Protein AF-A0A1V5RQG2-F1 (afdb_monomer)

Mean predicted aligned error: 18.07 Å

Solvent-accessible surface area (backbone atoms only — not comparable to full-atom values): 11435 Å² total; per-residue (Å²): 136,82,78,59,67,66,58,57,53,53,50,48,53,53,48,49,53,51,52,51,51,53,50,53,52,50,51,53,51,52,50,49,50,37,53,50,50,48,58,53,43,62,63,39,49,90,54,64,66,60,48,52,53,50,36,50,39,24,67,74,49,38,72,61,20,45,53,52,44,64,72,68,50,76,88,65,39,54,64,62,57,50,54,51,50,53,51,54,52,54,53,52,50,60,60,68,70,56,47,50,39,93,87,76,61,47,77,53,63,100,82,53,44,54,39,92,86,81,63,47,76,56,30,46,62,39,93,86,77,62,47,82,35,59,76,89,54,64,47,38,93,87,76,67,49,70,45,84,74,80,80,76,76,72,66,80,80,70,68,74,81,81,77,76,81,79,84,84,82,83,83,80,83,87,80,82,86,82,88,80,90,133

Secondary structure (DSSP, 8-state):
----HHHHHHHHHHHHHHHHHHHHHHHHHHHHHHHHHHHHHHHH---HHHHHHHHHHHHHHTHHHHHHHHHH--S--HHHHHHHHHHHHHHHHHHHH--B-TTT--B--TT-SB-TTT--B-EEE-TTT--EEETT-SB-TTT-PBPPPP----GGGG-----PPPPPPP-PPPPPPPP---

Nearest PDB structures (foldseek):
  7mnu-assembly1_B  TM=7.390E-01  e=5.780E-01  Homo sapiens
  7mnt-assembly1_B  TM=7.307E-01  e=6.183E-01  Homo sapiens
  9dby-assembly1_M  TM=7.249E-01  e=2.720E+00  Homo sapiens
  2cr8-assembly1_A  TM=5.995E-01  e=2.223E+00  Homo sapiens

Foldseek 3Di:
DDDPVVVVVVVVVVVVVVVVVVVVVLVVVLVVLLVVQLVLVVQADPDPVLSVVLSVQCNPVPVVSVVVCVVVPDPDGPVNVVVVVVVVVVVVVVVVQFDADPPPRHGDDPQDQADPPPRDGQWDADPPPRGTHGPPDQADPPPRHGDDDDPDPPCPVVDDPPDDDDDDDDDDDDDDDDDDDD

Radius of gyration: 41.66 Å; Cα contacts (8 Å, |Δi|>4): 119; chains: 1; bounding box: 93×52×117 Å

Sequence (182 aa):
MSLPSELLNQIGVVLELIVAFFTATLVAFWIGFAVWTFRDIRSRTRDIFAWLLAVILVLALGPVGLLLYLLMRPKDTLAAVYDRQLEEEALLREITERRACPNCQTITEPGWLICPQCRTELRRTCAACGKPLELHWIACPYCTTPVAEPQYVDESRFRPAVIAPPPATTTEPVAAPATLTK

Structure (mmCIF, N/CA/C/O backbone):
data_AF-A0A1V5RQG2-F1
#
_entry.id   AF-A0A1V5RQG2-F1
#
loop_
_atom_site.group_PDB
_atom_site.id
_atom_site.type_symbol
_atom_site.label_atom_id
_atom_site.label_alt_id
_atom_site.label_comp_id
_atom_site.label_asym_id
_atom_site.label_entity_id
_atom_site.label_seq_id
_atom_site.pdbx_PDB_ins_code
_atom_site.Cartn_x
_atom_site.Cartn_y
_atom_site.Cartn_z
_atom_site.occupancy
_atom_site.B_iso_or_equiv
_atom_site.auth_seq_id
_atom_site.auth_comp_id
_atom_site.auth_asym_id
_atom_site.auth_atom_id
_atom_site.pdbx_PDB_model_num
ATOM 1 N N . MET A 1 1 ? 45.414 -2.939 -48.425 1.00 53.50 1 MET A N 1
ATOM 2 C CA . MET A 1 1 ? 44.264 -3.838 -48.193 1.00 53.50 1 MET A CA 1
ATOM 3 C C . MET A 1 1 ? 43.078 -2.972 -47.795 1.00 53.50 1 MET A C 1
ATOM 5 O O . MET A 1 1 ? 42.971 -2.599 -46.637 1.00 53.50 1 MET A O 1
ATOM 9 N N . SER A 1 2 ? 42.265 -2.545 -48.760 1.00 66.69 2 SER A N 1
ATOM 10 C CA . SER A 1 2 ? 41.020 -1.815 -48.503 1.00 66.69 2 SER A CA 1
ATOM 11 C C . SER A 1 2 ? 39.952 -2.824 -48.098 1.00 66.69 2 SER A C 1
ATOM 13 O O . SER A 1 2 ? 39.608 -3.699 -48.894 1.00 66.69 2 SER A O 1
ATOM 15 N N . LEU A 1 3 ? 39.464 -2.740 -46.861 1.00 73.06 3 LEU A N 1
ATOM 16 C CA . LEU A 1 3 ? 38.277 -3.487 -46.453 1.00 73.06 3 LEU A CA 1
ATOM 17 C C . LEU A 1 3 ? 37.119 -3.107 -47.395 1.00 73.06 3 LEU A C 1
ATOM 19 O O . LEU A 1 3 ? 36.934 -1.916 -47.657 1.00 73.06 3 LEU A O 1
ATOM 23 N N . PRO A 1 4 ? 36.375 -4.081 -47.945 1.00 85.31 4 PRO A N 1
ATOM 24 C CA . PRO A 1 4 ? 35.258 -3.790 -48.832 1.00 85.31 4 PRO A CA 1
ATOM 25 C C . PRO A 1 4 ? 34.195 -3.005 -48.056 1.00 85.31 4 PRO A C 1
ATOM 27 O O . PRO A 1 4 ? 33.763 -3.425 -46.984 1.00 85.31 4 PRO A O 1
ATOM 30 N N . SER A 1 5 ? 33.772 -1.865 -48.602 1.00 84.19 5 SER A N 1
ATOM 31 C CA . SER A 1 5 ? 32.735 -0.990 -48.030 1.00 84.19 5 SER A CA 1
ATOM 32 C C . SER A 1 5 ? 31.431 -1.731 -47.718 1.00 84.19 5 SER A C 1
ATOM 34 O O . SER A 1 5 ? 30.728 -1.373 -46.779 1.00 84.19 5 SER A O 1
ATOM 36 N N . GLU A 1 6 ? 31.149 -2.806 -48.455 1.00 85.75 6 GLU A N 1
ATOM 37 C CA . GLU A 1 6 ? 30.010 -3.693 -48.221 1.00 85.75 6 GLU A CA 1
ATOM 38 C C . GLU A 1 6 ? 30.051 -4.353 -46.835 1.00 85.75 6 GLU A C 1
ATOM 40 O O . GLU A 1 6 ? 29.035 -4.417 -46.147 1.00 85.75 6 GLU A O 1
ATOM 45 N N . LEU A 1 7 ? 31.235 -4.776 -46.369 1.00 86.25 7 LEU A N 1
ATOM 46 C CA . LEU A 1 7 ? 31.384 -5.342 -45.026 1.00 86.25 7 LEU A CA 1
ATOM 47 C C . LEU A 1 7 ? 31.162 -4.285 -43.942 1.00 86.25 7 LEU A C 1
ATOM 49 O O . LEU A 1 7 ? 30.554 -4.595 -42.923 1.00 86.25 7 LEU A O 1
ATOM 53 N N . LEU A 1 8 ? 31.608 -3.042 -44.154 1.00 87.31 8 LEU A N 1
ATOM 54 C CA . LEU A 1 8 ? 31.360 -1.959 -43.197 1.00 87.31 8 LEU A CA 1
ATOM 55 C C . LEU A 1 8 ? 29.860 -1.658 -43.070 1.00 87.31 8 LEU A C 1
ATOM 57 O O . LEU A 1 8 ? 29.368 -1.513 -41.952 1.00 87.31 8 LEU A O 1
ATOM 61 N N . ASN A 1 9 ? 29.129 -1.622 -44.187 1.00 89.81 9 ASN A N 1
ATOM 62 C CA . ASN A 1 9 ? 27.683 -1.396 -44.178 1.00 89.81 9 ASN A CA 1
ATOM 63 C C . ASN A 1 9 ? 26.928 -2.547 -43.498 1.00 89.81 9 ASN A C 1
ATOM 65 O O . ASN A 1 9 ? 26.069 -2.298 -42.655 1.00 89.81 9 ASN A O 1
ATOM 69 N N . GLN A 1 10 ? 27.280 -3.801 -43.801 1.00 92.06 10 GLN A N 1
ATOM 70 C CA . GLN A 1 10 ? 26.681 -4.974 -43.153 1.00 92.06 10 GLN A CA 1
ATOM 71 C C . GLN A 1 10 ? 26.921 -4.980 -41.636 1.00 92.06 10 GLN A C 1
ATOM 73 O O . GLN A 1 10 ? 25.991 -5.213 -40.865 1.00 92.06 10 GLN A O 1
ATOM 78 N N . ILE A 1 11 ? 28.141 -4.665 -41.188 1.00 94.56 11 ILE A N 1
ATOM 79 C CA . ILE A 1 11 ? 28.459 -4.558 -39.756 1.00 94.56 11 ILE A CA 1
ATOM 80 C C . ILE A 1 11 ? 27.651 -3.431 -39.101 1.00 94.56 11 ILE A C 1
ATOM 82 O O . ILE A 1 11 ? 27.149 -3.618 -37.995 1.00 94.56 11 ILE A O 1
ATOM 86 N N . GLY A 1 12 ? 27.491 -2.291 -39.781 1.00 94.44 12 GLY A N 1
ATOM 87 C CA . GLY A 1 12 ? 26.683 -1.171 -39.297 1.00 94.44 12 GLY A CA 1
ATOM 88 C C . GLY A 1 12 ? 25.226 -1.563 -39.052 1.00 94.44 12 GLY A C 1
ATOM 89 O O . GLY A 1 12 ? 24.714 -1.345 -37.957 1.00 94.44 12 GLY A O 1
ATOM 90 N N . VAL A 1 13 ? 24.592 -2.223 -40.025 1.00 95.06 13 VAL A N 1
ATOM 91 C CA . VAL A 1 13 ? 23.199 -2.689 -39.907 1.00 95.06 13 VAL A CA 1
ATOM 92 C C . VAL A 1 13 ? 23.047 -3.716 -38.784 1.00 95.06 13 VAL A C 1
ATOM 94 O O . VAL A 1 13 ? 22.124 -3.625 -37.977 1.00 95.06 13 VAL A O 1
ATOM 97 N N . VAL A 1 14 ? 23.961 -4.686 -38.686 1.00 95.88 14 VAL A N 1
ATOM 98 C CA . VAL A 1 14 ? 23.921 -5.690 -37.610 1.00 95.88 14 VAL A CA 1
ATOM 99 C C . VAL A 1 14 ? 24.086 -5.029 -36.240 1.00 95.88 14 VAL A C 1
ATOM 101 O O . VAL A 1 14 ? 23.355 -5.367 -35.309 1.00 95.88 14 VAL A O 1
ATOM 104 N N . LEU A 1 15 ? 25.002 -4.066 -36.108 1.00 96.62 15 LEU A N 1
ATOM 105 C CA . LEU A 1 15 ? 25.199 -3.322 -34.865 1.00 96.62 15 LEU A CA 1
ATOM 106 C C . LEU A 1 15 ? 23.949 -2.521 -34.485 1.00 96.62 15 LEU A C 1
ATOM 108 O O . LEU A 1 15 ? 23.545 -2.545 -33.325 1.00 96.62 15 LEU A O 1
ATOM 112 N N . GLU A 1 16 ? 23.318 -1.854 -35.449 1.00 96.19 16 GLU A N 1
ATOM 113 C CA . GLU A 1 16 ? 22.078 -1.105 -35.237 1.00 96.19 16 GLU A CA 1
ATOM 114 C C . GLU A 1 16 ? 20.949 -2.015 -34.739 1.00 96.19 16 GLU A C 1
ATOM 116 O O . GLU A 1 16 ? 20.306 -1.698 -33.739 1.00 96.19 16 GLU A O 1
ATOM 121 N N . LEU A 1 17 ? 20.762 -3.185 -35.358 1.00 96.94 17 LEU A N 1
ATOM 122 C CA . LEU A 1 17 ? 19.766 -4.168 -34.921 1.00 96.94 17 LEU A CA 1
ATOM 123 C C . LEU A 1 17 ? 20.040 -4.677 -33.502 1.00 96.94 17 LEU A C 1
ATOM 125 O O . LEU A 1 17 ? 19.114 -4.796 -32.698 1.00 96.94 17 LEU A O 1
ATOM 129 N N . ILE A 1 18 ? 21.305 -4.952 -33.176 1.00 97.31 18 ILE A N 1
ATOM 130 C CA . ILE A 1 18 ? 21.712 -5.377 -31.833 1.00 97.31 18 ILE A CA 1
ATOM 131 C C . ILE A 1 18 ? 21.389 -4.281 -30.809 1.00 97.31 18 ILE A C 1
ATOM 133 O O . ILE A 1 18 ? 20.739 -4.552 -29.798 1.00 97.31 18 ILE A O 1
ATOM 137 N N . VAL A 1 19 ? 21.792 -3.035 -31.072 1.00 97.81 19 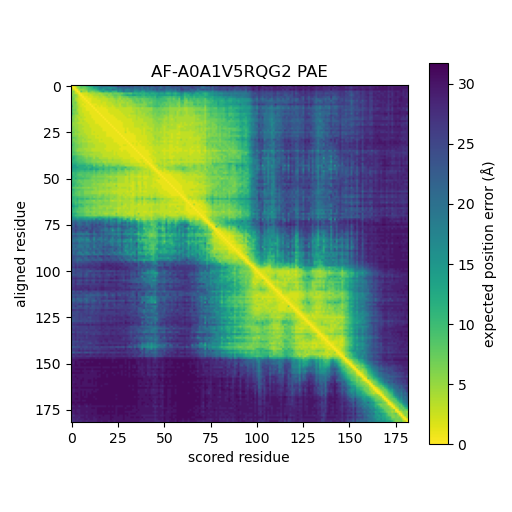VAL A N 1
ATOM 138 C CA . VAL A 1 19 ? 21.523 -1.894 -30.183 1.00 97.81 19 VAL A CA 1
ATOM 139 C C . VAL A 1 19 ? 20.017 -1.661 -30.034 1.00 97.81 19 VAL A C 1
ATOM 141 O O . VAL A 1 19 ? 19.536 -1.474 -28.914 1.00 97.81 19 VAL A O 1
ATOM 144 N N . ALA A 1 20 ? 19.248 -1.735 -31.120 1.00 97.06 20 ALA A N 1
ATOM 145 C CA . ALA A 1 20 ? 17.792 -1.608 -31.090 1.00 97.06 20 ALA A CA 1
ATOM 146 C C . ALA A 1 20 ? 17.136 -2.704 -30.233 1.00 97.06 20 ALA A C 1
ATOM 148 O O . ALA A 1 20 ? 16.264 -2.419 -29.413 1.00 97.06 20 ALA A O 1
ATOM 149 N N . PHE A 1 21 ? 17.586 -3.954 -30.352 1.00 97.94 21 PHE A N 1
ATOM 150 C CA . PHE A 1 21 ? 17.065 -5.063 -29.554 1.00 97.94 21 PHE A CA 1
ATOM 151 C C . PHE A 1 21 ? 17.354 -4.899 -28.053 1.00 97.94 21 PHE A C 1
ATOM 153 O O . PHE A 1 21 ? 16.456 -5.056 -27.218 1.00 97.94 21 PHE A O 1
ATOM 160 N N . PHE A 1 22 ? 18.591 -4.546 -27.692 1.00 97.50 22 PHE A N 1
ATOM 161 C CA . PHE A 1 22 ? 18.967 -4.329 -26.293 1.00 97.50 22 PHE A CA 1
ATOM 162 C C . PHE A 1 22 ? 18.251 -3.125 -25.681 1.00 97.50 22 PHE A C 1
ATOM 164 O O . PHE A 1 22 ? 17.774 -3.214 -24.550 1.00 97.50 22 PHE A O 1
ATOM 171 N N . THR A 1 23 ? 18.121 -2.023 -26.421 1.00 96.69 23 THR A N 1
ATOM 172 C CA . THR A 1 23 ? 17.381 -0.844 -25.950 1.00 96.69 23 THR A CA 1
ATOM 173 C C . THR A 1 23 ? 15.897 -1.150 -25.768 1.00 96.69 23 THR A C 1
ATOM 175 O O . THR A 1 23 ? 15.350 -0.845 -24.709 1.00 96.69 23 THR A O 1
ATOM 178 N N . ALA A 1 24 ? 15.256 -1.837 -26.719 1.00 96.94 24 ALA A N 1
ATOM 179 C CA . ALA A 1 24 ? 13.863 -2.263 -26.586 1.00 96.94 24 ALA A CA 1
ATOM 180 C C . ALA A 1 24 ? 13.648 -3.173 -25.364 1.00 96.94 24 ALA A C 1
ATOM 182 O O . ALA A 1 24 ? 12.708 -2.972 -24.592 1.00 96.94 24 ALA A O 1
ATOM 183 N N . THR A 1 25 ? 14.548 -4.135 -25.144 1.00 96.38 25 THR A N 1
ATOM 184 C CA . THR A 1 25 ? 14.480 -5.051 -23.995 1.00 96.38 25 THR A CA 1
ATOM 185 C C . THR A 1 25 ? 14.662 -4.306 -22.674 1.00 96.38 25 THR A C 1
ATOM 187 O O . THR A 1 25 ? 13.917 -4.540 -21.723 1.00 96.38 25 THR A O 1
ATOM 190 N N . LEU A 1 26 ? 15.615 -3.373 -22.615 1.00 94.75 26 LEU A N 1
ATOM 191 C CA . LEU A 1 26 ? 15.862 -2.553 -21.432 1.00 94.75 26 LEU A CA 1
ATOM 192 C C . LEU A 1 26 ? 14.648 -1.682 -21.095 1.00 94.75 26 LEU A C 1
ATOM 194 O O . LEU A 1 26 ? 14.251 -1.620 -19.933 1.00 94.75 26 LEU A O 1
ATOM 198 N N . VAL A 1 27 ? 14.012 -1.068 -22.097 1.00 94.69 27 VAL A N 1
ATOM 199 C CA . VAL A 1 27 ? 12.783 -0.280 -21.913 1.00 94.69 27 VAL A CA 1
ATOM 200 C C . VAL A 1 27 ? 11.635 -1.158 -21.412 1.00 94.69 27 VAL A C 1
ATOM 202 O O . VAL A 1 27 ? 10.969 -0.795 -20.443 1.00 94.69 27 VAL A O 1
ATOM 205 N N . ALA A 1 28 ? 11.421 -2.334 -22.009 1.00 95.81 28 ALA A N 1
ATOM 206 C CA . ALA A 1 28 ? 10.384 -3.265 -21.564 1.00 95.81 28 ALA A CA 1
ATOM 207 C C . ALA A 1 28 ? 10.607 -3.721 -20.112 1.00 95.81 28 ALA A C 1
ATOM 209 O O . ALA A 1 28 ? 9.672 -3.745 -19.310 1.00 95.81 28 ALA A O 1
ATOM 210 N N . PHE A 1 29 ? 11.855 -4.018 -19.749 1.00 94.62 29 PHE A N 1
ATOM 211 C CA . PHE A 1 29 ? 12.239 -4.375 -18.386 1.00 94.62 29 PHE A CA 1
ATOM 212 C C . PHE A 1 29 ? 12.004 -3.223 -17.396 1.00 94.62 29 PHE A C 1
ATOM 214 O O . PHE A 1 29 ? 11.467 -3.437 -16.308 1.00 94.62 29 PHE A O 1
ATOM 221 N N . TRP A 1 30 ? 12.318 -1.987 -17.794 1.00 93.56 30 TRP A N 1
ATOM 222 C CA . TRP A 1 30 ? 12.079 -0.786 -16.989 1.00 93.56 30 TRP A CA 1
ATOM 223 C C . TRP A 1 30 ? 10.590 -0.543 -16.726 1.00 93.56 30 TRP A C 1
ATOM 225 O O . TRP A 1 30 ? 10.188 -0.266 -15.594 1.00 93.56 30 TRP A O 1
ATOM 235 N N . ILE A 1 31 ? 9.751 -0.710 -17.753 1.00 93.56 31 ILE A N 1
ATOM 236 C CA . ILE A 1 31 ? 8.290 -0.652 -17.618 1.00 93.56 31 ILE A CA 1
ATOM 237 C C . ILE A 1 31 ? 7.805 -1.768 -16.688 1.00 93.56 31 ILE A C 1
ATOM 239 O O . ILE A 1 31 ? 6.975 -1.518 -15.815 1.00 93.56 31 ILE A O 1
ATOM 243 N N . GLY A 1 32 ? 8.356 -2.979 -16.820 1.00 94.69 32 GLY A N 1
ATOM 244 C CA . GLY A 1 32 ? 8.066 -4.103 -15.931 1.00 94.69 32 GLY A CA 1
ATOM 245 C C . GLY A 1 32 ? 8.300 -3.762 -14.457 1.00 94.69 32 GLY A C 1
ATOM 246 O O . GLY A 1 32 ? 7.424 -4.013 -13.628 1.00 94.69 32 GLY A O 1
ATOM 247 N N . PHE A 1 33 ? 9.423 -3.116 -14.130 1.00 93.62 33 PHE A N 1
ATOM 248 C CA . PHE A 1 33 ? 9.676 -2.636 -12.770 1.00 93.62 33 PHE A CA 1
ATOM 249 C C . PHE A 1 33 ? 8.700 -1.553 -12.325 1.00 93.62 33 PHE A C 1
ATOM 251 O O . PHE A 1 33 ? 8.192 -1.632 -11.210 1.00 93.62 33 PHE A O 1
ATOM 258 N N . ALA A 1 34 ? 8.392 -0.575 -13.176 1.00 91.62 34 ALA A N 1
ATOM 259 C CA . ALA A 1 34 ? 7.431 0.469 -12.830 1.00 91.62 34 ALA A CA 1
ATOM 260 C C . ALA A 1 34 ? 6.038 -0.115 -12.521 1.00 91.62 34 ALA A C 1
ATOM 262 O O . ALA A 1 34 ? 5.430 0.227 -11.504 1.00 91.62 34 ALA A O 1
ATOM 263 N N . VAL A 1 35 ? 5.558 -1.051 -13.350 1.00 93.56 35 VAL A N 1
ATOM 264 C CA . VAL A 1 35 ? 4.277 -1.752 -13.151 1.00 93.56 35 VAL A CA 1
ATOM 265 C C . VAL A 1 35 ? 4.309 -2.613 -11.889 1.00 93.56 35 VAL A C 1
ATOM 267 O O . VAL A 1 35 ? 3.345 -2.617 -11.119 1.00 93.56 35 VAL A O 1
ATOM 270 N N . TRP A 1 36 ? 5.413 -3.325 -11.646 1.00 94.25 36 TRP A N 1
ATOM 271 C CA . TRP A 1 36 ? 5.593 -4.121 -10.435 1.00 94.25 36 TRP A CA 1
ATOM 272 C C . TRP A 1 36 ? 5.537 -3.250 -9.175 1.00 94.25 36 TRP A C 1
ATOM 274 O O . TRP A 1 36 ? 4.763 -3.554 -8.267 1.00 94.25 36 TRP A O 1
ATOM 284 N N . THR A 1 37 ? 6.268 -2.133 -9.153 1.00 92.06 37 THR A N 1
ATOM 285 C CA . THR A 1 37 ? 6.282 -1.180 -8.035 1.00 92.06 37 THR A CA 1
ATOM 286 C C . THR A 1 37 ? 4.906 -0.570 -7.807 1.00 92.06 37 THR A C 1
ATOM 288 O O . THR A 1 37 ? 4.456 -0.498 -6.666 1.00 92.06 37 THR A O 1
ATOM 291 N N . PHE A 1 38 ? 4.190 -0.193 -8.872 1.00 89.56 38 PHE A N 1
ATOM 292 C CA . PHE A 1 38 ? 2.823 0.318 -8.760 1.00 89.56 38 PHE A CA 1
ATOM 293 C C . PHE A 1 38 ? 1.873 -0.710 -8.128 1.00 89.56 38 PHE A C 1
ATOM 295 O O . PHE A 1 38 ? 1.079 -0.374 -7.245 1.00 89.56 38 PHE A O 1
ATOM 302 N N . ARG A 1 39 ? 1.960 -1.980 -8.543 1.00 89.12 39 ARG A N 1
ATOM 303 C CA . ARG A 1 39 ? 1.126 -3.049 -7.980 1.00 89.12 39 ARG A CA 1
ATOM 304 C C . ARG A 1 39 ? 1.494 -3.356 -6.525 1.00 89.12 39 ARG A C 1
ATOM 306 O O . ARG A 1 39 ? 0.595 -3.580 -5.718 1.00 89.12 39 ARG A O 1
ATOM 313 N N . ASP A 1 40 ? 2.783 -3.332 -6.187 1.00 90.25 40 ASP A N 1
ATOM 314 C CA . ASP A 1 40 ? 3.268 -3.545 -4.822 1.00 90.25 40 ASP A CA 1
ATOM 315 C C . ASP A 1 40 ? 2.811 -2.420 -3.881 1.00 90.25 40 ASP A C 1
ATOM 317 O O . ASP A 1 40 ? 2.180 -2.704 -2.861 1.00 90.25 40 ASP A O 1
ATOM 321 N N . ILE A 1 41 ? 3.022 -1.149 -4.241 1.00 87.38 41 ILE A N 1
ATOM 322 C CA . ILE A 1 41 ? 2.676 -0.014 -3.372 1.00 87.38 41 ILE A CA 1
ATOM 323 C C . ILE A 1 41 ? 1.161 0.130 -3.178 1.00 87.38 41 ILE A C 1
ATOM 325 O O . ILE A 1 41 ? 0.707 0.384 -2.061 1.00 87.38 41 ILE A O 1
ATOM 329 N N . ARG A 1 42 ? 0.361 -0.137 -4.221 1.00 85.25 42 ARG A N 1
ATOM 330 C CA . ARG A 1 42 ? -1.109 -0.112 -4.146 1.00 85.25 42 ARG A CA 1
ATOM 331 C C . ARG A 1 42 ? -1.673 -1.155 -3.180 1.00 85.25 42 ARG A C 1
ATOM 333 O O . ARG A 1 42 ? -2.729 -0.934 -2.596 1.00 85.25 42 ARG A O 1
ATOM 340 N N . SER A 1 43 ? -0.986 -2.284 -3.011 1.00 80.12 43 SER A N 1
ATOM 341 C CA . SER A 1 43 ? -1.383 -3.310 -2.037 1.00 80.12 43 SER A CA 1
ATOM 342 C C . SER A 1 43 ? -1.006 -2.956 -0.591 1.00 80.12 43 SER A C 1
ATOM 344 O O . SER A 1 43 ? -1.545 -3.538 0.348 1.00 80.12 43 SER A O 1
ATOM 346 N N . ARG A 1 44 ? -0.089 -1.997 -0.404 1.00 84.19 44 ARG A N 1
ATOM 347 C CA . ARG A 1 44 ? 0.525 -1.673 0.892 1.00 84.19 44 ARG A CA 1
ATOM 348 C C . ARG A 1 44 ? 0.001 -0.390 1.518 1.00 84.19 44 ARG A C 1
ATOM 350 O O . ARG A 1 44 ? -0.118 -0.339 2.733 1.00 84.19 44 ARG A O 1
ATOM 357 N N . THR A 1 45 ? -0.321 0.626 0.720 1.00 78.81 45 THR A N 1
ATOM 358 C CA . THR A 1 45 ? -0.830 1.914 1.216 1.00 78.81 45 THR A CA 1
ATOM 359 C C . THR A 1 45 ? -1.968 2.444 0.350 1.00 78.81 45 THR A C 1
ATOM 361 O O . THR A 1 45 ? -2.046 2.138 -0.840 1.00 78.81 45 THR A O 1
ATOM 364 N N . ARG A 1 46 ? -2.852 3.250 0.950 1.00 81.06 46 ARG A N 1
ATOM 365 C CA . ARG A 1 46 ? -3.934 3.979 0.269 1.00 81.06 46 ARG A CA 1
ATOM 366 C C . ARG A 1 46 ? -3.532 5.424 -0.078 1.00 81.06 46 ARG A C 1
ATOM 368 O O . ARG A 1 46 ? -4.285 6.111 -0.764 1.00 81.06 46 ARG A O 1
ATOM 375 N N . ASP A 1 47 ? -2.349 5.867 0.351 1.00 83.38 47 ASP A N 1
ATOM 376 C CA . ASP A 1 47 ? -1.857 7.225 0.118 1.00 83.38 47 ASP A CA 1
ATOM 377 C C . ASP A 1 47 ? -1.368 7.426 -1.320 1.00 83.38 47 ASP A C 1
ATOM 379 O O . ASP A 1 47 ? -0.357 6.869 -1.753 1.00 83.38 47 ASP A O 1
ATOM 383 N N . ILE A 1 48 ? -2.055 8.306 -2.048 1.00 85.81 48 ILE A N 1
ATOM 384 C CA . ILE A 1 48 ? -1.774 8.612 -3.460 1.00 85.81 48 ILE A CA 1
ATOM 385 C C . ILE A 1 48 ? -0.376 9.229 -3.636 1.00 85.81 48 ILE A C 1
ATOM 387 O O . ILE A 1 48 ? 0.317 8.930 -4.609 1.00 85.81 48 ILE A O 1
ATOM 391 N N . PHE A 1 49 ? 0.077 10.050 -2.683 1.00 86.94 49 PHE A N 1
ATOM 392 C CA . PHE A 1 49 ? 1.414 10.652 -2.725 1.00 86.94 49 PHE A CA 1
ATOM 393 C C . PHE A 1 49 ? 2.527 9.600 -2.673 1.00 86.94 49 PHE A C 1
ATOM 395 O O . PHE A 1 49 ? 3.505 9.709 -3.411 1.00 86.94 49 PHE A O 1
ATOM 402 N N . ALA A 1 50 ? 2.360 8.553 -1.859 1.00 86.31 50 ALA A N 1
ATOM 403 C CA . ALA A 1 50 ? 3.319 7.455 -1.778 1.00 86.31 50 ALA A CA 1
ATOM 404 C C . ALA A 1 50 ? 3.366 6.654 -3.087 1.00 86.31 50 ALA A C 1
ATOM 406 O O . ALA A 1 50 ? 4.443 6.244 -3.517 1.00 86.31 50 ALA A O 1
ATOM 407 N N . TRP A 1 51 ? 2.218 6.483 -3.757 1.00 88.38 51 TRP A N 1
ATOM 408 C CA . TRP A 1 51 ? 2.157 5.829 -5.068 1.00 88.38 51 TRP A CA 1
ATOM 409 C C . TRP A 1 51 ? 2.936 6.617 -6.121 1.00 88.38 51 TRP A C 1
ATOM 411 O O . TRP A 1 51 ? 3.765 6.043 -6.826 1.00 88.38 51 TRP A O 1
ATOM 421 N N . LEU A 1 52 ? 2.702 7.932 -6.201 1.00 89.62 52 LEU A N 1
ATOM 422 C CA . LEU A 1 52 ? 3.383 8.808 -7.155 1.00 89.62 52 LEU A CA 1
ATOM 423 C C . LEU A 1 52 ? 4.890 8.846 -6.901 1.00 89.62 52 LEU A C 1
ATOM 425 O O . LEU A 1 52 ? 5.665 8.634 -7.830 1.00 89.62 52 LEU A O 1
ATOM 429 N N . LEU A 1 53 ? 5.310 9.055 -5.652 1.00 89.81 53 LEU A N 1
ATOM 430 C CA . LEU A 1 53 ? 6.725 9.136 -5.302 1.00 89.81 53 LEU A CA 1
ATOM 431 C C . LEU A 1 53 ? 7.462 7.824 -5.605 1.00 89.81 53 LEU A C 1
ATOM 433 O O . LEU A 1 53 ? 8.542 7.864 -6.187 1.00 89.81 53 LEU A O 1
ATOM 437 N N . ALA A 1 54 ? 6.869 6.669 -5.283 1.00 89.00 54 ALA A N 1
ATOM 438 C CA . ALA A 1 54 ? 7.468 5.364 -5.563 1.00 89.00 54 ALA A CA 1
ATOM 439 C C . ALA A 1 54 ? 7.636 5.105 -7.069 1.00 89.00 54 ALA A C 1
ATOM 441 O O . ALA A 1 54 ? 8.707 4.685 -7.510 1.00 89.00 54 ALA A O 1
ATOM 442 N N . VAL A 1 55 ? 6.602 5.382 -7.872 1.00 89.69 55 VAL A N 1
ATOM 443 C CA . VAL A 1 55 ? 6.660 5.188 -9.329 1.00 89.69 55 VAL A CA 1
ATOM 444 C C . VAL A 1 55 ? 7.649 6.159 -9.974 1.00 89.69 55 VAL A C 1
ATOM 446 O O . VAL A 1 55 ? 8.459 5.730 -10.791 1.00 89.69 55 VAL A O 1
ATOM 449 N N . ILE A 1 56 ? 7.638 7.438 -9.584 1.00 92.12 56 ILE A N 1
ATOM 450 C CA . ILE A 1 56 ? 8.571 8.452 -10.103 1.00 92.12 56 ILE A CA 1
ATOM 451 C C . ILE A 1 56 ? 10.014 8.072 -9.778 1.00 92.12 56 ILE A C 1
ATOM 453 O O . ILE A 1 56 ? 10.879 8.146 -10.645 1.00 92.12 56 ILE A O 1
ATOM 457 N N . LEU A 1 57 ? 10.278 7.629 -8.551 1.00 91.25 57 LEU A N 1
ATOM 458 C CA . LEU A 1 57 ? 11.617 7.264 -8.109 1.00 91.25 57 LEU A CA 1
ATOM 459 C C . LEU A 1 57 ? 12.167 6.057 -8.889 1.00 91.25 57 LEU A C 1
ATOM 461 O O . LEU A 1 57 ? 13.320 6.083 -9.314 1.00 91.25 57 LEU A O 1
ATOM 465 N N . VAL A 1 58 ? 11.342 5.039 -9.155 1.00 92.38 58 VAL A N 1
ATOM 466 C CA . VAL A 1 58 ? 11.728 3.897 -10.006 1.00 92.38 58 VAL A CA 1
ATOM 467 C C . VAL A 1 58 ? 11.860 4.303 -11.474 1.00 92.38 58 VAL A C 1
ATOM 469 O O . VAL A 1 58 ? 12.785 3.852 -12.140 1.00 92.38 58 VAL A O 1
ATOM 472 N N . LEU A 1 59 ? 11.000 5.184 -11.989 1.00 90.75 59 LEU A N 1
ATOM 473 C CA . LEU A 1 59 ? 11.109 5.660 -13.369 1.00 90.75 59 LEU A CA 1
ATOM 474 C C . LEU A 1 59 ? 12.358 6.519 -13.599 1.00 90.75 59 LEU A C 1
ATOM 476 O O . LEU A 1 59 ? 12.970 6.394 -14.654 1.00 90.75 59 LEU A O 1
ATOM 480 N N . ALA A 1 60 ? 12.739 7.356 -12.632 1.00 91.75 60 ALA A N 1
ATOM 481 C CA . ALA A 1 60 ? 13.866 8.276 -12.749 1.00 91.75 60 ALA A CA 1
ATOM 482 C C . ALA A 1 60 ? 15.223 7.608 -12.467 1.00 91.75 60 ALA A C 1
ATOM 484 O O . ALA A 1 60 ? 16.194 7.885 -13.165 1.00 91.75 60 ALA A O 1
ATOM 485 N N . LEU A 1 61 ? 15.306 6.739 -11.452 1.00 89.62 61 LEU A N 1
ATOM 486 C CA . LEU A 1 61 ? 16.566 6.111 -11.020 1.00 89.62 61 LEU A CA 1
ATOM 487 C C . LEU A 1 61 ? 16.688 4.636 -11.450 1.00 89.62 61 LEU A C 1
ATOM 489 O O . LEU A 1 61 ? 17.728 4.010 -11.228 1.00 89.62 61 LEU A O 1
ATOM 493 N N . GLY A 1 62 ? 15.636 4.047 -12.021 1.00 89.31 62 GLY A N 1
ATOM 494 C CA . GLY A 1 62 ? 15.632 2.671 -12.515 1.00 89.31 62 GLY A CA 1
ATOM 495 C C . GLY A 1 62 ? 15.893 1.631 -11.434 1.00 89.31 62 GLY A C 1
ATOM 496 O O . GLY A 1 62 ? 15.218 1.645 -10.401 1.00 89.31 62 GLY A O 1
ATOM 497 N N . PRO A 1 63 ? 16.877 0.729 -11.623 1.00 88.44 63 PRO A N 1
ATOM 498 C CA . PRO A 1 63 ? 17.174 -0.311 -10.642 1.00 88.44 63 PRO A CA 1
ATOM 499 C C . PRO A 1 63 ? 17.679 0.263 -9.309 1.00 88.44 63 PRO A C 1
ATOM 501 O O . PRO A 1 63 ? 17.396 -0.306 -8.257 1.00 88.44 63 PRO A O 1
ATOM 504 N N . VAL A 1 64 ? 18.362 1.413 -9.320 1.00 90.56 64 VAL A N 1
ATOM 505 C CA . VAL A 1 64 ? 18.766 2.103 -8.081 1.00 90.56 64 VAL A CA 1
ATOM 506 C C . VAL A 1 64 ? 17.537 2.657 -7.359 1.00 90.56 64 VAL A C 1
ATOM 508 O O . VAL A 1 64 ? 17.432 2.553 -6.138 1.00 90.56 64 VAL A O 1
ATOM 511 N N . GLY A 1 65 ? 16.567 3.175 -8.117 1.00 88.81 65 GLY A N 1
ATOM 512 C CA . GLY A 1 65 ? 15.275 3.591 -7.582 1.00 88.81 65 GLY A CA 1
ATOM 513 C C . GLY A 1 65 ? 14.517 2.421 -6.958 1.00 88.81 65 GLY A C 1
ATOM 514 O O . GLY A 1 65 ? 14.003 2.535 -5.852 1.00 88.81 65 GLY A O 1
ATOM 515 N N . LEU A 1 66 ? 14.516 1.258 -7.610 1.00 89.75 66 LEU A N 1
ATOM 516 C CA . LEU A 1 66 ? 13.921 0.041 -7.056 1.00 89.75 66 LEU A CA 1
ATOM 517 C C . LEU A 1 66 ? 14.575 -0.355 -5.723 1.00 89.75 66 LEU A C 1
ATOM 519 O O . LEU A 1 66 ? 13.875 -0.697 -4.774 1.00 89.75 66 LEU A O 1
ATOM 523 N N . LEU A 1 67 ? 15.904 -0.274 -5.627 1.00 90.69 67 LEU A N 1
ATOM 524 C CA . LEU A 1 67 ? 16.633 -0.597 -4.401 1.00 90.69 67 LEU A CA 1
ATOM 525 C C . LEU A 1 67 ? 16.284 0.363 -3.254 1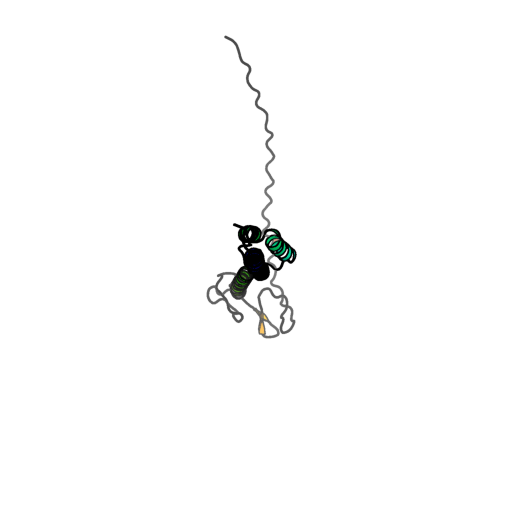.00 90.69 67 LEU A C 1
ATOM 527 O O . LEU A 1 67 ? 16.013 -0.078 -2.137 1.00 90.69 67 LEU A O 1
ATOM 531 N N . LEU A 1 68 ? 16.234 1.667 -3.537 1.00 86.62 68 LEU A N 1
ATOM 532 C CA . LEU A 1 68 ? 15.808 2.678 -2.566 1.00 86.62 68 LEU A CA 1
ATOM 533 C C . LEU A 1 68 ? 14.338 2.501 -2.164 1.00 86.62 68 LEU A C 1
ATOM 535 O O . LEU A 1 68 ? 14.012 2.585 -0.982 1.00 86.62 68 LEU A O 1
ATOM 539 N N . TYR A 1 69 ? 13.462 2.194 -3.124 1.00 88.38 69 TYR A N 1
ATOM 540 C CA . TYR A 1 69 ? 12.064 1.860 -2.865 1.00 88.38 69 TYR A CA 1
ATOM 541 C C . TYR A 1 69 ? 11.948 0.672 -1.907 1.00 88.38 69 TYR A C 1
ATOM 543 O O . TYR A 1 69 ? 11.220 0.757 -0.924 1.00 88.38 69 TYR A O 1
ATOM 551 N N . LEU A 1 70 ? 12.695 -0.411 -2.151 1.00 86.69 70 LEU A N 1
ATOM 552 C CA . LEU A 1 70 ? 12.699 -1.599 -1.294 1.00 86.69 70 LEU A CA 1
ATOM 553 C C . LEU A 1 70 ? 13.165 -1.292 0.133 1.00 86.69 70 LEU A C 1
ATOM 555 O O . LEU A 1 70 ? 12.647 -1.897 1.070 1.00 86.69 70 LEU A O 1
ATOM 559 N N . LEU A 1 71 ? 14.096 -0.350 0.305 1.00 86.38 71 LEU A N 1
ATOM 560 C CA . LEU A 1 71 ? 14.558 0.090 1.622 1.00 86.38 71 LEU A CA 1
ATOM 561 C C . LEU A 1 71 ? 13.504 0.933 2.355 1.00 86.38 71 LEU A C 1
ATOM 563 O O . LEU A 1 71 ? 13.317 0.775 3.559 1.00 86.38 71 LEU A O 1
ATOM 567 N N . MET A 1 72 ? 12.802 1.807 1.630 1.00 78.94 72 MET A N 1
ATOM 568 C CA . MET A 1 72 ? 11.758 2.680 2.182 1.00 78.94 72 MET A CA 1
ATOM 569 C C . MET A 1 72 ? 10.383 1.994 2.287 1.00 78.94 72 MET A C 1
ATOM 571 O O . MET A 1 72 ? 9.431 2.577 2.806 1.00 78.94 72 MET A O 1
ATOM 575 N N . ARG A 1 73 ? 10.265 0.761 1.782 1.00 84.62 73 ARG A N 1
ATOM 576 C CA . ARG A 1 73 ? 9.027 -0.017 1.678 1.00 84.62 73 ARG A CA 1
ATOM 577 C C . ARG A 1 73 ? 8.396 -0.235 3.064 1.00 84.62 73 ARG A C 1
ATOM 579 O O . ARG A 1 73 ? 9.005 -0.908 3.899 1.00 84.62 73 ARG A O 1
ATOM 586 N N . PRO A 1 74 ? 7.166 0.260 3.308 1.00 68.50 74 PRO A N 1
ATOM 587 C CA . PRO A 1 74 ? 6.457 0.041 4.565 1.00 68.50 74 PRO A CA 1
ATOM 588 C C . PRO A 1 74 ? 6.287 -1.456 4.856 1.00 68.50 74 PRO A C 1
ATOM 590 O O . PRO A 1 74 ? 5.927 -2.242 3.966 1.00 68.50 74 PRO A O 1
ATOM 593 N N . LYS A 1 75 ? 6.582 -1.845 6.102 1.00 63.69 75 LYS A N 1
ATOM 594 C CA . LYS A 1 75 ? 6.546 -3.244 6.554 1.00 63.69 75 LYS A CA 1
ATOM 595 C C . LYS A 1 75 ? 5.120 -3.748 6.769 1.00 63.69 75 LYS A C 1
ATOM 597 O O . LYS A 1 75 ? 4.856 -4.916 6.492 1.00 63.69 75 LYS A O 1
ATOM 602 N N . ASP A 1 76 ? 4.213 -2.862 7.164 1.00 62.00 76 ASP A N 1
ATOM 603 C CA . ASP A 1 76 ? 2.838 -3.228 7.482 1.00 62.00 76 ASP A CA 1
ATOM 604 C C . ASP A 1 76 ? 1.951 -3.155 6.239 1.00 62.00 76 ASP A C 1
ATOM 606 O O . ASP A 1 76 ? 1.950 -2.175 5.492 1.00 62.00 76 ASP A O 1
ATOM 610 N N . THR A 1 77 ? 1.216 -4.236 5.993 1.00 66.81 77 THR A N 1
ATOM 611 C CA . THR A 1 77 ? 0.224 -4.305 4.917 1.00 66.81 77 THR A CA 1
ATOM 612 C C . THR A 1 77 ? -1.143 -3.927 5.473 1.00 66.81 77 THR A C 1
ATOM 614 O O . THR A 1 77 ? -1.464 -4.260 6.612 1.00 66.81 77 THR A O 1
ATOM 617 N N . LEU A 1 78 ? -1.974 -3.260 4.669 1.00 62.97 78 LEU A N 1
ATOM 618 C CA . LEU A 1 78 ? -3.337 -2.874 5.063 1.00 62.97 78 LEU A CA 1
ATOM 619 C C . LEU A 1 78 ? -4.177 -4.065 5.557 1.00 62.97 78 LEU A C 1
ATOM 621 O O . LEU A 1 78 ? -5.008 -3.894 6.443 1.00 62.97 78 LEU A O 1
ATOM 625 N N . ALA A 1 79 ? -3.936 -5.261 5.012 1.00 68.50 79 ALA A N 1
ATOM 626 C CA . ALA A 1 79 ? -4.584 -6.495 5.448 1.00 68.50 79 ALA A CA 1
ATOM 627 C C . ALA A 1 79 ? -4.234 -6.848 6.903 1.00 68.50 79 ALA A C 1
ATOM 629 O O . ALA A 1 79 ? -5.129 -7.096 7.698 1.00 68.50 79 ALA A O 1
ATOM 630 N N . ALA A 1 80 ? -2.956 -6.756 7.281 1.00 67.69 80 ALA A N 1
ATOM 631 C CA . ALA A 1 80 ? -2.512 -7.071 8.638 1.00 67.69 80 ALA A CA 1
ATOM 632 C C . ALA A 1 80 ? -3.097 -6.118 9.698 1.00 67.69 80 ALA A C 1
ATOM 634 O O . ALA A 1 80 ? -3.382 -6.533 10.817 1.00 67.69 80 ALA A O 1
ATOM 635 N N . VAL A 1 81 ? -3.301 -4.840 9.350 1.00 74.69 81 VAL A N 1
ATOM 636 C CA . VAL A 1 81 ? -3.957 -3.875 10.252 1.00 74.69 81 VAL A CA 1
ATOM 637 C C . VAL A 1 81 ? -5.439 -4.207 10.419 1.00 74.69 81 VAL A C 1
ATOM 639 O O . VAL A 1 81 ? -5.963 -4.132 11.526 1.00 74.69 81 VAL A O 1
ATOM 642 N N . TYR A 1 82 ? -6.107 -4.585 9.330 1.00 77.12 82 TYR A N 1
ATOM 643 C CA . TYR A 1 82 ? -7.524 -4.933 9.345 1.00 77.12 82 TYR A CA 1
ATOM 644 C C . TYR A 1 82 ? -7.798 -6.226 10.127 1.00 77.12 82 TYR A C 1
ATOM 646 O O . TYR A 1 82 ? -8.714 -6.251 10.945 1.00 77.12 82 TYR A O 1
ATOM 654 N N . ASP A 1 83 ? -6.965 -7.256 9.950 1.00 77.00 83 ASP A N 1
ATOM 655 C CA . ASP A 1 83 ? -7.079 -8.519 10.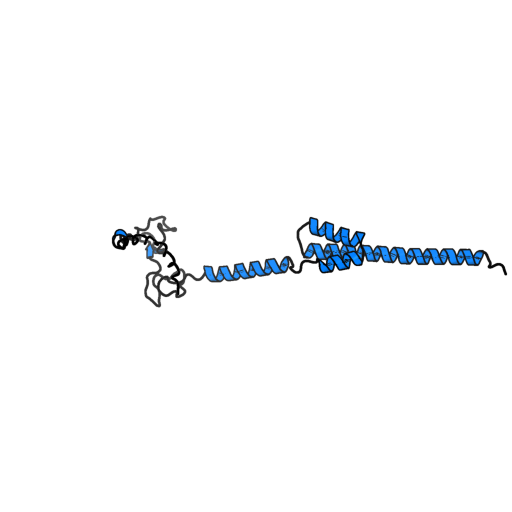693 1.00 77.00 83 ASP A CA 1
ATOM 656 C C . ASP A 1 83 ? -6.925 -8.290 12.201 1.00 77.00 83 ASP A C 1
ATOM 658 O O . ASP A 1 83 ? -7.723 -8.784 12.994 1.00 77.00 83 ASP A O 1
ATOM 662 N N . ARG A 1 84 ? -5.973 -7.439 12.604 1.00 79.88 84 ARG A N 1
ATOM 663 C CA . ARG A 1 84 ? -5.797 -7.073 14.012 1.00 79.88 84 ARG A CA 1
ATOM 664 C C . ARG A 1 84 ? -7.011 -6.333 14.585 1.00 79.88 84 ARG A C 1
ATOM 666 O O . ARG A 1 84 ? -7.380 -6.571 15.731 1.00 79.88 84 ARG A O 1
ATOM 673 N N . GLN A 1 85 ? -7.642 -5.455 13.804 1.00 79.88 85 GLN A N 1
ATOM 674 C CA . GLN A 1 85 ? -8.872 -4.776 14.230 1.00 79.88 85 GLN A CA 1
ATOM 675 C C . GLN A 1 85 ? -10.036 -5.760 14.396 1.00 79.88 85 GLN A C 1
ATOM 677 O O . GLN A 1 85 ? -10.759 -5.677 15.384 1.00 79.88 85 GLN A O 1
ATOM 682 N N . LEU A 1 86 ? -10.187 -6.721 13.480 1.00 80.38 86 LEU A N 1
ATOM 683 C CA . LEU A 1 86 ? -11.192 -7.785 13.582 1.00 80.38 86 LEU A CA 1
ATOM 684 C C . LEU A 1 86 ? -10.983 -8.666 14.819 1.00 80.38 86 LEU A C 1
ATOM 686 O O . LEU A 1 86 ? -11.952 -8.998 15.501 1.00 80.38 86 LEU A O 1
ATOM 690 N N . GLU A 1 87 ? -9.736 -9.026 15.128 1.00 82.62 87 GLU A N 1
ATOM 691 C CA . GLU A 1 87 ? -9.398 -9.777 16.341 1.00 82.62 87 GLU A CA 1
ATOM 692 C C . GLU A 1 87 ? -9.736 -8.980 17.609 1.00 82.62 87 GLU A C 1
ATOM 694 O O . GLU A 1 87 ? -10.366 -9.513 18.523 1.00 82.62 87 GLU A O 1
ATOM 699 N N . GLU A 1 88 ? -9.386 -7.691 17.658 1.00 83.50 88 GLU A N 1
ATOM 700 C CA . GLU A 1 88 ? -9.714 -6.813 18.788 1.00 83.50 88 GLU A CA 1
ATOM 701 C C . GLU A 1 88 ? -11.239 -6.650 18.959 1.00 83.50 88 GLU A C 1
ATOM 703 O O . GLU A 1 88 ? -11.750 -6.736 20.079 1.00 83.50 88 GLU A O 1
ATOM 708 N N . GLU A 1 89 ? -11.995 -6.499 17.867 1.00 78.31 89 GLU A N 1
ATOM 709 C CA . GLU A 1 89 ? -13.461 -6.443 17.902 1.00 78.31 89 GLU A CA 1
ATOM 710 C C . GLU A 1 89 ? -14.092 -7.767 18.362 1.00 78.31 89 GLU A C 1
ATOM 712 O O . GLU A 1 89 ? -15.051 -7.750 19.140 1.00 78.31 89 GLU A O 1
ATOM 717 N N . ALA A 1 90 ? -13.557 -8.913 17.931 1.00 79.69 90 ALA A N 1
ATOM 718 C CA . ALA A 1 90 ? -14.025 -10.232 18.355 1.00 79.69 90 ALA A CA 1
ATOM 719 C C . ALA A 1 90 ? -13.780 -10.472 19.855 1.00 79.69 90 ALA A C 1
ATOM 721 O O . ALA A 1 90 ? -14.674 -10.948 20.558 1.00 79.69 90 ALA A O 1
ATOM 722 N N . LEU A 1 91 ? -12.613 -10.070 20.368 1.00 76.38 91 LEU A N 1
ATOM 723 C CA . LEU A 1 91 ? -12.285 -10.167 21.793 1.00 76.38 91 LEU A CA 1
ATOM 724 C C . LEU A 1 91 ? -13.172 -9.251 22.653 1.00 76.38 91 LEU A C 1
ATOM 726 O O . LEU A 1 91 ? -13.670 -9.669 23.700 1.00 76.38 91 LEU A O 1
ATOM 730 N N . LEU A 1 92 ? -13.430 -8.014 22.212 1.00 75.38 92 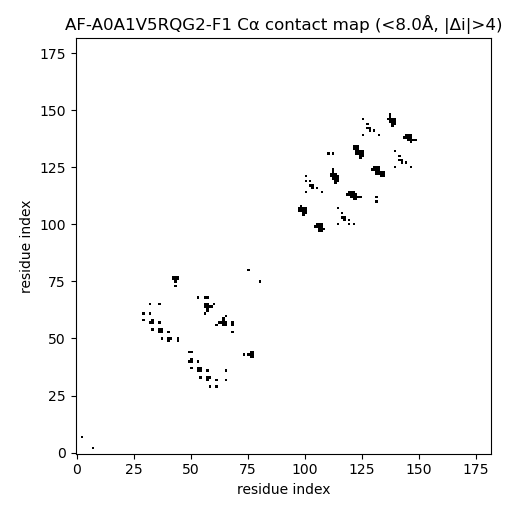LEU A N 1
ATOM 731 C CA . LEU A 1 92 ? -14.310 -7.085 22.935 1.00 75.38 92 LEU A CA 1
ATOM 732 C C . LEU A 1 92 ? -15.770 -7.560 22.973 1.00 75.38 92 LEU A C 1
ATOM 734 O O . LEU A 1 92 ? -16.459 -7.357 23.981 1.00 75.38 92 LEU A O 1
ATOM 738 N N . ARG A 1 93 ? -16.249 -8.209 21.904 1.00 62.75 93 ARG A N 1
ATOM 739 C CA . ARG A 1 93 ? -17.592 -8.814 21.861 1.00 62.75 93 ARG A CA 1
ATOM 740 C C . ARG A 1 93 ? -17.749 -9.882 22.941 1.00 62.75 93 ARG A C 1
ATOM 742 O O . ARG A 1 93 ? -18.728 -9.835 23.682 1.00 62.75 93 ARG A O 1
ATOM 749 N N . GLU A 1 94 ? -16.766 -10.771 23.084 1.00 65.94 94 GLU A N 1
ATOM 750 C CA . GLU A 1 94 ? -16.801 -11.834 24.094 1.00 65.94 94 GLU A CA 1
ATOM 751 C C . GLU A 1 94 ? -16.835 -11.281 25.531 1.00 65.94 94 GLU A C 1
ATOM 753 O O . GLU A 1 94 ? -17.547 -11.810 26.389 1.00 65.94 94 GLU A O 1
ATOM 758 N N . ILE A 1 95 ? -16.114 -10.186 25.797 1.00 67.00 95 ILE A N 1
ATOM 759 C CA . ILE A 1 95 ? -16.105 -9.542 27.120 1.00 67.00 95 ILE A CA 1
ATOM 760 C C . ILE A 1 95 ? -17.441 -8.839 27.404 1.00 67.00 95 ILE A C 1
ATOM 762 O O . ILE A 1 95 ? -17.939 -8.891 28.528 1.00 67.00 95 ILE A O 1
ATOM 766 N N . THR A 1 96 ? -18.055 -8.209 26.399 1.00 62.19 96 THR A N 1
ATOM 767 C CA . THR A 1 96 ? -19.307 -7.450 26.580 1.00 62.19 96 THR A CA 1
ATOM 768 C C . THR A 1 96 ? -20.520 -8.360 26.809 1.00 62.19 96 THR A C 1
ATOM 770 O O . THR A 1 96 ? -21.462 -7.984 27.509 1.00 62.19 96 THR A O 1
ATOM 773 N N . GLU A 1 97 ? -20.518 -9.564 26.237 1.00 61.03 97 GLU A N 1
ATOM 774 C CA . GLU A 1 97 ? -21.661 -10.481 26.304 1.00 61.03 97 GLU A CA 1
ATOM 775 C C . GLU A 1 97 ? -21.790 -11.181 27.673 1.00 61.03 97 GLU A C 1
ATOM 777 O O . GLU A 1 97 ? -22.885 -11.571 28.088 1.00 61.03 97 GLU A O 1
ATOM 782 N N . ARG A 1 98 ? -20.698 -11.264 28.446 1.00 61.09 98 ARG A N 1
ATOM 783 C CA . ARG A 1 98 ? -20.686 -11.883 29.778 1.00 61.09 98 ARG A CA 1
ATOM 784 C C . ARG A 1 98 ? -21.064 -10.867 30.858 1.00 61.09 98 ARG A C 1
ATOM 786 O O . ARG A 1 98 ? -20.213 -10.255 31.497 1.00 61.09 98 ARG A O 1
ATOM 793 N N . ARG A 1 99 ? -22.364 -10.724 31.131 1.00 66.81 99 ARG A N 1
ATOM 794 C CA . ARG A 1 99 ? -22.828 -10.003 32.330 1.00 66.81 99 ARG A CA 1
ATOM 795 C C . ARG A 1 99 ? -22.465 -10.799 33.585 1.00 66.81 99 ARG A C 1
ATOM 797 O O . ARG A 1 99 ? -22.992 -11.889 33.817 1.00 66.81 99 ARG A O 1
ATOM 804 N N . ALA A 1 100 ? -21.567 -10.253 34.396 1.00 76.75 100 ALA A N 1
ATOM 805 C CA . ALA A 1 100 ? -21.147 -10.843 35.660 1.00 76.75 100 ALA A CA 1
ATOM 806 C C . ALA A 1 100 ? -21.977 -10.305 36.838 1.00 76.75 100 ALA A C 1
ATOM 808 O O . ALA A 1 100 ? -22.387 -9.144 36.853 1.00 76.75 100 ALA A O 1
ATOM 809 N N . CYS A 1 101 ? -22.213 -11.145 37.847 1.00 79.44 101 CYS A N 1
ATOM 810 C CA . CYS A 1 101 ? -22.856 -10.727 39.091 1.00 79.44 101 CYS A CA 1
ATOM 811 C C . CYS A 1 101 ? -21.990 -9.674 39.817 1.00 79.44 101 CYS A C 1
ATOM 813 O O . CYS A 1 101 ? -20.801 -9.922 40.015 1.00 79.44 101 CYS A O 1
ATOM 815 N N . PRO A 1 102 ? -22.552 -8.551 40.306 1.00 76.19 102 PRO A N 1
ATOM 816 C CA . PRO A 1 102 ? -21.775 -7.505 40.981 1.00 76.19 102 PRO A CA 1
ATOM 817 C C . PRO A 1 102 ? -21.144 -7.955 42.307 1.00 76.19 102 PRO A C 1
ATOM 819 O O . PRO A 1 102 ? -20.184 -7.344 42.759 1.00 76.19 102 PRO A O 1
ATOM 822 N N . ASN A 1 103 ? -21.670 -9.012 42.936 1.00 81.06 103 ASN A N 1
ATOM 823 C CA . ASN A 1 103 ? -21.190 -9.484 44.237 1.00 81.06 103 ASN A CA 1
ATOM 824 C C . ASN A 1 103 ? -20.113 -10.578 44.114 1.00 81.06 103 ASN A C 1
ATOM 826 O O . ASN A 1 103 ? -19.084 -10.518 44.773 1.00 81.06 103 ASN A O 1
ATOM 830 N N . CYS A 1 104 ? -20.329 -11.581 43.257 1.00 82.25 104 CYS A N 1
ATOM 831 C CA . CYS A 1 104 ? -19.436 -12.746 43.145 1.00 82.25 104 CYS A CA 1
ATOM 832 C C . CYS A 1 104 ? -18.732 -12.881 41.788 1.00 82.25 104 CYS A C 1
ATOM 834 O O . CYS A 1 104 ? -18.039 -13.870 41.569 1.00 82.25 104 CYS A O 1
ATOM 836 N N . GLN A 1 105 ? -18.960 -11.947 40.856 1.00 80.00 105 GLN A N 1
ATOM 837 C CA . GLN A 1 105 ? -18.418 -11.942 39.487 1.00 80.00 105 GLN A CA 1
ATOM 838 C C . GLN A 1 105 ? -18.673 -13.225 38.674 1.00 80.00 105 GLN A C 1
ATOM 840 O O . GLN A 1 105 ? -18.096 -13.426 37.609 1.00 80.00 105 GLN A O 1
ATOM 845 N N . THR A 1 106 ? -19.590 -14.082 39.128 1.00 78.12 106 THR A N 1
ATOM 846 C CA . THR A 1 106 ? -20.029 -15.254 38.367 1.00 78.12 106 THR A CA 1
ATOM 847 C C . THR A 1 106 ? -20.789 -14.800 37.123 1.00 78.12 106 THR A C 1
ATOM 849 O O . THR A 1 106 ? -21.588 -13.865 37.196 1.00 78.12 106 THR A O 1
ATOM 852 N N . ILE A 1 107 ? -20.551 -15.460 35.990 1.00 81.00 107 ILE A N 1
ATOM 853 C CA . ILE A 1 107 ? -21.240 -15.196 34.720 1.00 81.00 107 ILE A CA 1
ATOM 854 C C . ILE A 1 107 ? -22.726 -15.546 34.878 1.00 81.00 107 ILE A C 1
ATOM 856 O O . ILE A 1 107 ? -23.062 -16.621 35.377 1.00 81.00 107 ILE A O 1
ATOM 860 N N . THR A 1 108 ? -23.613 -14.633 34.480 1.00 76.81 108 THR A N 1
ATOM 861 C CA . THR A 1 108 ? -25.067 -14.777 34.647 1.00 76.81 108 THR A CA 1
ATOM 862 C C . THR A 1 108 ? -25.820 -14.620 33.335 1.00 76.81 108 THR A C 1
ATOM 864 O O . THR A 1 108 ? -25.453 -13.819 32.480 1.00 76.81 108 THR A O 1
ATOM 867 N N . GLU A 1 109 ? -26.900 -15.383 33.187 1.00 77.56 109 GLU A N 1
ATOM 868 C CA . GLU A 1 109 ? -27.698 -15.435 31.962 1.00 77.56 109 GLU A CA 1
ATOM 869 C C . GLU A 1 109 ? -28.827 -14.375 31.975 1.00 77.56 109 GLU A C 1
ATOM 871 O O . GLU A 1 109 ? -29.303 -13.987 33.053 1.00 77.56 109 GLU A O 1
ATOM 876 N N . PRO A 1 110 ? -29.299 -13.865 30.815 1.00 73.75 110 PRO A N 1
ATOM 877 C CA . PRO A 1 110 ? -30.281 -12.772 30.741 1.00 73.75 110 PRO A CA 1
ATOM 878 C C . PRO A 1 110 ? -31.672 -13.068 31.341 1.00 73.75 110 PRO A C 1
ATOM 880 O O . PRO A 1 110 ? -32.480 -12.150 31.467 1.00 73.75 110 PRO A O 1
ATOM 883 N N . GLY A 1 111 ? -31.957 -14.309 31.753 1.00 75.00 111 GLY A N 1
ATOM 884 C CA . GLY A 1 111 ? -33.224 -14.704 32.386 1.00 75.00 111 GLY A CA 1
ATOM 885 C C . GLY A 1 111 ? -33.171 -14.908 33.904 1.00 75.00 111 GLY A C 1
ATOM 886 O O . GLY A 1 111 ? -34.210 -15.136 34.520 1.00 75.00 111 GLY A O 1
ATOM 887 N N . TRP A 1 112 ? -31.992 -14.860 34.528 1.00 82.25 112 TRP A N 1
ATOM 888 C CA . TRP A 1 112 ? -31.874 -15.176 35.953 1.00 82.25 112 TRP A CA 1
ATOM 889 C C . TRP A 1 112 ? -32.311 -13.998 36.826 1.00 82.25 112 TRP A C 1
ATOM 891 O O . TRP A 1 112 ? -31.872 -12.864 36.627 1.00 82.25 112 TRP A O 1
ATOM 901 N N . LEU A 1 113 ? -33.174 -14.288 37.801 1.00 81.94 113 LEU A N 1
ATOM 902 C CA . LEU A 1 113 ? -33.636 -13.331 38.812 1.00 81.94 113 LEU A CA 1
ATOM 903 C C . LEU A 1 113 ? -32.654 -13.252 39.992 1.00 81.94 113 LEU A C 1
ATOM 905 O O . LEU A 1 113 ? -32.405 -12.177 40.534 1.00 81.94 113 LEU A O 1
ATOM 909 N N . ILE A 1 114 ? -32.060 -14.392 40.361 1.00 84.00 114 ILE A N 1
ATOM 910 C CA . ILE A 1 114 ? -31.192 -14.564 41.532 1.00 84.00 114 ILE A CA 1
ATOM 911 C C . ILE A 1 114 ? -29.915 -15.297 41.113 1.00 84.00 114 ILE A C 1
ATOM 913 O O . ILE A 1 114 ? -29.956 -16.207 40.285 1.00 84.00 114 ILE A O 1
ATOM 917 N N . CYS A 1 115 ? -28.772 -14.905 41.680 1.00 85.88 115 CYS A N 1
ATOM 918 C CA . CYS A 1 115 ? -27.496 -15.563 41.423 1.00 85.88 115 CYS A CA 1
ATOM 919 C C . CYS A 1 115 ? -27.450 -16.944 42.101 1.00 85.88 115 CYS A C 1
ATOM 921 O O . CYS A 1 115 ? -27.673 -17.016 43.312 1.00 85.88 115 CYS A O 1
ATOM 923 N N . PRO A 1 116 ? -27.083 -18.029 41.395 1.00 82.75 116 PRO A N 1
ATOM 924 C CA . PRO A 1 116 ? -27.016 -19.363 41.995 1.00 82.75 116 PRO A CA 1
ATOM 925 C C . PRO A 1 116 ? -25.896 -19.523 43.038 1.00 82.75 116 PRO A C 1
ATOM 927 O O . PRO A 1 116 ? -25.995 -20.398 43.889 1.00 82.75 116 PRO A O 1
ATOM 930 N N . GLN A 1 117 ? -24.844 -18.694 43.000 1.00 84.94 117 GLN A N 1
ATOM 931 C CA . GLN A 1 117 ? -23.692 -18.807 43.908 1.00 84.94 117 GLN A CA 1
ATOM 932 C C . GLN A 1 117 ? -23.858 -17.978 45.187 1.00 84.94 117 GLN A C 1
ATOM 934 O O . G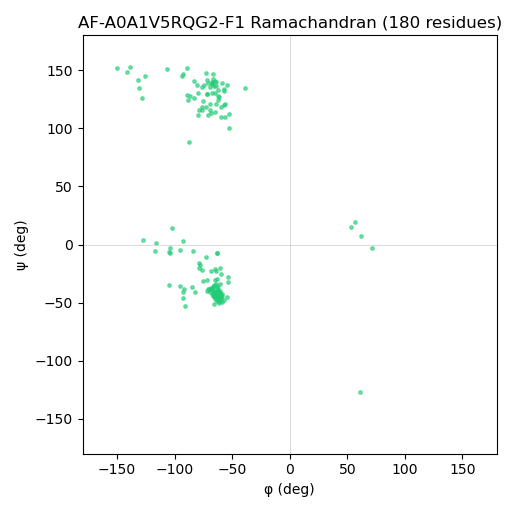LN A 1 117 ? -23.746 -18.501 46.292 1.00 84.94 117 GLN A O 1
ATOM 939 N N . CYS A 1 118 ? -24.153 -16.681 45.061 1.00 86.44 118 CYS A N 1
ATOM 940 C CA . CYS A 1 118 ? -24.233 -15.771 46.211 1.00 86.44 118 CYS A CA 1
ATOM 941 C C . CYS A 1 118 ? -25.664 -15.404 46.628 1.00 86.44 118 CYS A C 1
ATOM 943 O O . CYS A 1 118 ? -25.841 -14.676 47.602 1.00 86.44 118 CYS A O 1
ATOM 945 N N . ARG A 1 119 ? -26.686 -15.873 45.895 1.00 85.38 119 ARG A N 1
ATOM 946 C CA . ARG A 1 119 ? -28.107 -15.524 46.090 1.00 85.38 119 ARG A CA 1
ATOM 947 C C . ARG A 1 119 ? -28.423 -14.024 46.020 1.00 85.38 119 ARG A C 1
ATOM 949 O O . ARG A 1 119 ? -29.477 -13.596 46.473 1.00 85.38 119 ARG A O 1
ATOM 956 N N . THR A 1 120 ? -27.542 -13.221 45.427 1.00 84.12 120 THR A N 1
ATOM 957 C CA . THR A 1 120 ? -27.813 -11.803 45.157 1.00 84.12 120 THR A CA 1
ATOM 958 C C . THR A 1 120 ? -28.887 -11.670 44.077 1.00 84.12 120 THR A C 1
ATOM 960 O O . THR A 1 120 ? -28.826 -12.368 43.061 1.00 84.12 120 THR A O 1
ATOM 963 N N . GLU A 1 121 ? -29.859 -10.779 44.288 1.00 82.88 121 GLU A N 1
ATOM 964 C CA . GLU A 1 121 ? -30.835 -10.395 43.263 1.00 82.88 121 GLU A CA 1
ATOM 965 C C . GLU A 1 121 ? -30.113 -9.711 42.100 1.00 82.88 121 GLU A C 1
ATOM 967 O O . GLU A 1 121 ? -29.442 -8.696 42.282 1.00 82.88 121 GLU A O 1
ATOM 972 N N . LEU A 1 122 ? -30.239 -10.278 40.903 1.00 80.94 122 LEU A N 1
ATOM 973 C CA . LEU A 1 122 ? -29.703 -9.679 39.678 1.00 80.94 122 LEU A CA 1
ATOM 974 C C . LEU A 1 122 ? -30.757 -8.807 38.998 1.00 80.94 122 LEU A C 1
ATOM 976 O O . LEU A 1 122 ? -30.443 -7.750 38.458 1.00 80.94 122 LEU A O 1
ATOM 980 N N . ARG A 1 123 ? -32.018 -9.254 39.029 1.00 80.69 123 ARG A N 1
ATOM 981 C CA . ARG A 1 123 ? -33.137 -8.628 38.321 1.00 80.69 123 ARG A CA 1
ATOM 982 C C . ARG A 1 123 ? -34.399 -8.662 39.163 1.00 80.69 123 ARG A C 1
ATOM 984 O O . ARG A 1 123 ? -34.632 -9.608 39.909 1.00 80.69 123 ARG A O 1
ATOM 991 N N . ARG A 1 124 ? -35.246 -7.651 38.990 1.00 80.06 124 ARG A N 1
ATOM 992 C CA . ARG A 1 124 ? -36.583 -7.581 39.595 1.00 80.06 124 ARG A CA 1
ATOM 993 C C . ARG A 1 124 ? -37.638 -7.831 38.534 1.00 80.06 124 ARG A C 1
ATOM 995 O O . ARG A 1 124 ? -37.425 -7.529 37.366 1.00 80.06 124 ARG A O 1
ATOM 1002 N N . THR A 1 125 ? -38.783 -8.379 38.910 1.00 82.25 125 THR A N 1
ATOM 1003 C CA . THR A 1 125 ? -39.925 -8.471 37.997 1.00 82.25 125 THR A CA 1
ATOM 1004 C C . THR A 1 125 ? -40.701 -7.159 38.008 1.00 82.25 125 THR A C 1
ATOM 1006 O O . THR A 1 125 ? -40.873 -6.516 39.043 1.00 82.25 125 THR A O 1
ATOM 1009 N N . CYS A 1 126 ? -41.164 -6.726 36.838 1.00 83.00 126 CYS A N 1
ATOM 1010 C CA . CYS A 1 126 ? -42.045 -5.569 36.752 1.00 83.00 126 CYS A CA 1
ATOM 1011 C C . CYS A 1 126 ? -43.407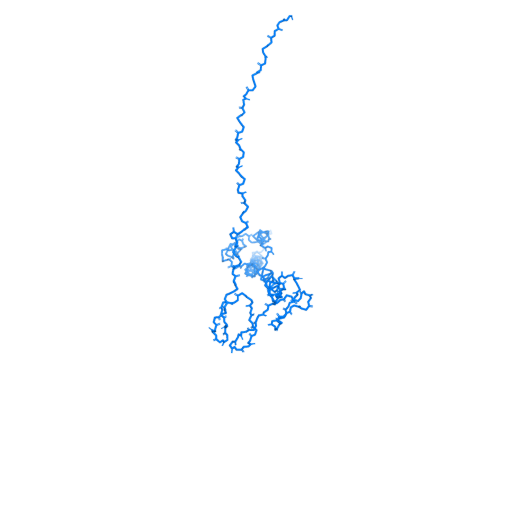 -5.889 37.394 1.00 83.00 126 CYS A C 1
ATOM 1013 O O . CYS A 1 126 ? -44.035 -6.881 37.029 1.00 83.00 126 CYS A O 1
ATOM 1015 N N . ALA A 1 127 ? -43.902 -5.018 38.278 1.00 81.44 127 ALA A N 1
ATOM 1016 C CA . ALA A 1 127 ? -45.195 -5.195 38.947 1.00 81.44 127 ALA A CA 1
ATOM 1017 C C . ALA A 1 127 ? -46.405 -5.174 37.989 1.00 81.44 127 ALA A C 1
ATOM 1019 O O . ALA A 1 127 ? -47.453 -5.717 38.321 1.00 81.44 127 ALA A O 1
ATOM 1020 N N . ALA A 1 128 ? -46.268 -4.565 36.806 1.00 82.94 128 ALA A N 1
ATOM 1021 C CA . ALA A 1 128 ? -47.358 -4.441 35.838 1.00 82.94 128 ALA A CA 1
ATOM 1022 C C . ALA A 1 128 ? -47.392 -5.571 34.799 1.00 82.94 128 ALA A C 1
ATOM 1024 O O . ALA A 1 128 ? -48.467 -6.049 34.452 1.00 82.94 128 ALA A O 1
ATOM 1025 N N . CYS A 1 129 ? -46.233 -6.001 34.285 1.00 83.56 129 CYS A N 1
ATOM 1026 C CA . CYS A 1 129 ? -46.164 -6.991 33.199 1.00 83.56 129 CYS A CA 1
ATOM 1027 C C . CYS A 1 129 ? -45.466 -8.308 33.573 1.00 83.56 129 CYS A C 1
ATOM 1029 O O . CYS A 1 129 ? -45.406 -9.215 32.746 1.00 83.56 129 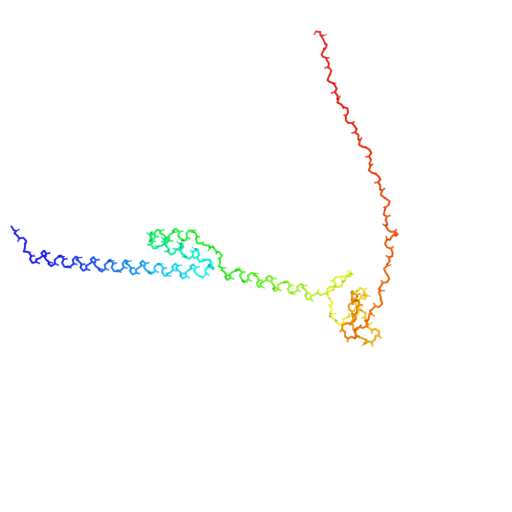CYS A O 1
ATOM 1031 N N . GLY A 1 130 ? -44.888 -8.415 34.773 1.00 81.19 130 GLY A N 1
ATOM 1032 C CA . GLY A 1 130 ? -44.195 -9.615 35.256 1.00 81.19 130 GLY A CA 1
ATOM 1033 C C . GLY A 1 130 ? -42.849 -9.923 34.587 1.00 81.19 130 GLY A C 1
ATOM 1034 O O . GLY A 1 130 ? -42.183 -10.874 34.988 1.00 81.19 130 GLY A O 1
ATOM 1035 N N . LYS A 1 131 ? -42.408 -9.142 33.589 1.00 81.81 131 LYS A N 1
ATOM 1036 C CA . LYS A 1 131 ? -41.141 -9.385 32.875 1.00 81.81 131 LYS A CA 1
ATOM 1037 C C . LYS A 1 131 ? -39.912 -9.048 33.734 1.00 81.81 131 LYS A C 1
ATOM 1039 O O . LYS A 1 131 ? -39.987 -8.109 34.532 1.00 81.81 131 LYS A O 1
ATOM 1044 N N . PRO A 1 132 ? -38.787 -9.775 33.564 1.00 81.19 132 PRO A N 1
ATOM 1045 C CA . PRO A 1 132 ? -37.547 -9.495 34.277 1.00 81.19 132 PRO A CA 1
ATOM 1046 C C . PRO A 1 132 ? -36.959 -8.156 33.827 1.00 81.19 132 PRO A C 1
ATOM 1048 O O . PRO A 1 132 ? -36.940 -7.827 32.639 1.00 81.19 1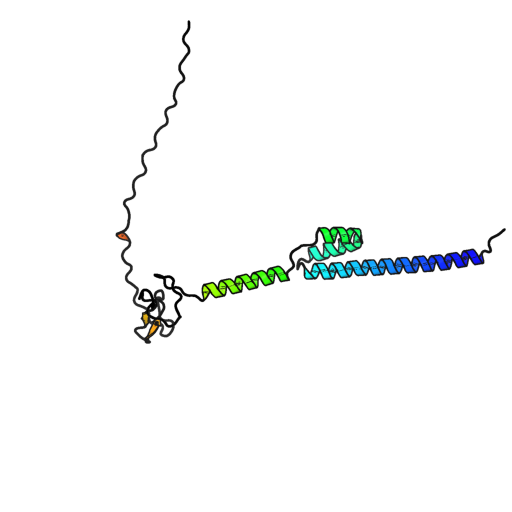32 PRO A O 1
ATOM 1051 N N . LEU A 1 133 ? -36.479 -7.394 34.799 1.00 81.25 133 LEU A N 1
ATOM 1052 C CA . LEU A 1 133 ? -35.975 -6.044 34.650 1.00 81.25 133 LEU A CA 1
ATOM 1053 C C . LEU A 1 133 ? -34.618 -5.919 35.333 1.00 81.25 133 LEU A C 1
ATOM 1055 O O . LEU A 1 133 ? -34.443 -6.373 36.465 1.00 81.25 133 LEU A O 1
ATOM 1059 N N . GLU A 1 134 ? -33.664 -5.290 34.654 1.00 77.38 134 GLU A N 1
ATOM 1060 C CA . GLU A 1 134 ? -32.352 -5.017 35.232 1.00 77.38 134 GLU A CA 1
ATOM 1061 C C . GLU A 1 134 ? -32.478 -4.010 36.387 1.00 77.38 134 GLU A C 1
ATOM 1063 O O . GLU A 1 134 ? -33.272 -3.069 36.320 1.00 77.38 134 GLU A O 1
ATOM 1068 N N . LEU A 1 135 ? -31.693 -4.198 37.452 1.00 73.25 135 LEU A N 1
ATOM 1069 C CA . LEU A 1 135 ? -31.816 -3.421 38.694 1.00 73.25 135 LEU A CA 1
ATOM 1070 C C . LEU A 1 135 ? -31.627 -1.901 38.510 1.00 73.25 135 LEU A C 1
ATOM 1072 O O . LEU A 1 135 ? -32.135 -1.123 39.310 1.00 73.25 135 LEU A O 1
ATOM 1076 N N . HIS A 1 136 ? -30.900 -1.485 37.468 1.00 75.75 136 HIS A N 1
ATOM 1077 C CA . HIS A 1 136 ? -30.561 -0.086 37.191 1.00 75.75 136 HIS A CA 1
ATOM 1078 C C . HIS A 1 136 ? -31.554 0.626 36.251 1.00 75.75 136 HIS A C 1
ATOM 1080 O O . HIS A 1 136 ? -31.307 1.761 35.839 1.00 75.75 136 HIS A O 1
ATOM 1086 N N . TRP A 1 137 ? -32.642 -0.032 35.834 1.00 79.50 137 TRP A N 1
ATOM 1087 C CA . TRP A 1 137 ? -33.613 0.558 34.909 1.00 79.50 137 TRP A CA 1
ATOM 1088 C C . TRP A 1 137 ? -34.675 1.369 35.656 1.00 79.50 137 TRP A C 1
ATOM 1090 O O . TRP A 1 137 ? -35.346 0.868 36.551 1.00 79.50 137 TRP A O 1
ATOM 1100 N N . ILE A 1 138 ? -34.865 2.618 35.227 1.00 80.50 138 ILE A N 1
ATOM 1101 C CA . ILE A 1 138 ? -35.850 3.563 35.783 1.00 80.50 138 ILE A CA 1
ATOM 1102 C C . ILE A 1 138 ? -37.288 3.310 35.295 1.00 80.50 138 ILE A C 1
ATOM 1104 O O . ILE A 1 138 ? -38.255 3.737 35.922 1.00 80.50 138 ILE A O 1
ATOM 1108 N N . ALA A 1 139 ? -37.453 2.603 34.176 1.00 81.25 139 ALA A N 1
ATOM 1109 C CA . ALA A 1 139 ? -38.751 2.288 33.591 1.00 81.25 139 ALA A CA 1
ATOM 1110 C C . ALA A 1 139 ? -38.705 0.954 32.842 1.00 81.25 139 ALA A C 1
ATOM 1112 O O . ALA A 1 139 ? -37.664 0.545 32.325 1.00 81.25 139 ALA A O 1
ATOM 1113 N N . CYS A 1 140 ? -39.847 0.269 32.765 1.00 85.19 140 CYS A N 1
ATOM 1114 C CA . CYS A 1 140 ? -39.948 -0.980 32.021 1.00 85.19 140 CYS A CA 1
ATOM 1115 C C . CYS A 1 140 ? -39.991 -0.732 30.502 1.00 85.19 140 CYS A C 1
ATOM 1117 O O . CYS A 1 140 ? -40.920 -0.071 30.046 1.00 85.19 140 CYS A O 1
ATOM 1119 N N . PRO A 1 141 ? -39.092 -1.310 29.680 1.00 83.50 141 PRO A N 1
ATOM 1120 C CA . PRO A 1 141 ? -39.125 -1.120 28.226 1.00 83.50 141 PRO A CA 1
ATOM 1121 C C . PRO A 1 141 ? -40.277 -1.857 27.530 1.00 83.50 141 PRO A C 1
ATOM 1123 O O . PRO A 1 141 ? -40.522 -1.627 26.352 1.00 83.50 141 PRO A O 1
ATOM 1126 N N . TYR A 1 142 ? -40.984 -2.750 28.229 1.00 83.50 142 TYR A N 1
ATOM 1127 C CA . TYR A 1 142 ? -42.091 -3.518 27.651 1.00 83.50 142 TYR A CA 1
ATOM 1128 C C . TYR A 1 142 ? -43.465 -2.893 27.897 1.00 83.50 142 TYR A C 1
ATOM 1130 O O . TYR A 1 142 ? -44.340 -3.013 27.048 1.00 83.50 142 TYR A O 1
ATOM 1138 N N . CYS A 1 143 ? -43.674 -2.279 29.063 1.00 85.31 143 CYS A N 1
ATOM 1139 C CA . CYS A 1 143 ? -44.968 -1.708 29.458 1.00 85.31 143 CYS A CA 1
ATOM 1140 C C . CYS A 1 143 ? -44.884 -0.244 29.898 1.00 85.31 143 CYS A C 1
ATOM 1142 O O . CYS A 1 143 ? -45.882 0.312 30.347 1.00 85.31 143 CYS A O 1
ATOM 1144 N N . THR A 1 144 ? -43.700 0.368 29.811 1.00 81.94 144 THR A N 1
ATOM 1145 C CA . THR A 1 144 ? -43.446 1.795 30.076 1.00 81.94 144 THR A CA 1
ATOM 1146 C C . THR A 1 144 ? -43.743 2.244 31.509 1.00 81.94 144 THR A C 1
ATOM 1148 O O . THR A 1 144 ? -43.675 3.428 31.825 1.00 81.94 144 THR A O 1
ATOM 1151 N N . THR A 1 145 ? -44.047 1.312 32.413 1.00 85.19 145 THR A N 1
ATOM 1152 C CA . THR A 1 145 ? -44.318 1.632 33.813 1.00 85.19 145 THR A CA 1
ATOM 1153 C C . THR A 1 145 ? -43.022 2.026 34.521 1.00 85.19 145 THR A C 1
ATOM 1155 O O . THR A 1 145 ? -42.048 1.263 34.432 1.00 85.19 145 THR A O 1
ATOM 1158 N N . PRO A 1 146 ? -42.992 3.166 35.231 1.00 81.56 146 PRO A N 1
ATOM 1159 C CA . PRO A 1 146 ? -41.833 3.567 36.016 1.00 81.56 146 PRO A CA 1
ATOM 1160 C C . PRO A 1 146 ? -41.603 2.574 37.159 1.00 81.56 146 PRO A C 1
ATOM 1162 O O . PRO A 1 146 ? -42.551 2.068 37.765 1.00 81.56 146 PRO A O 1
ATOM 1165 N N . VAL A 1 147 ? -40.339 2.270 37.434 1.00 77.62 147 VAL A N 1
ATOM 1166 C CA . VAL A 1 147 ? -39.945 1.425 38.564 1.00 77.62 147 VAL A CA 1
ATOM 1167 C C . VAL A 1 147 ? -39.776 2.342 39.762 1.00 77.62 147 VAL A C 1
ATOM 1169 O O . VAL A 1 147 ? -39.029 3.312 39.679 1.00 77.62 147 VAL A O 1
ATOM 1172 N N . ALA A 1 148 ? -40.475 2.066 40.863 1.00 66.81 148 ALA A N 1
ATOM 1173 C CA . ALA A 1 148 ? -40.293 2.826 42.095 1.00 66.81 148 ALA A CA 1
ATOM 1174 C C . ALA A 1 148 ? -38.816 2.757 42.526 1.00 66.81 148 ALA A C 1
ATOM 1176 O O . ALA A 1 148 ? -38.263 1.669 42.702 1.00 66.81 148 ALA A O 1
ATOM 1177 N N . GLU A 1 149 ? -38.186 3.927 42.613 1.00 59.28 149 GLU A N 1
ATOM 1178 C CA . GLU A 1 149 ? -36.751 4.124 42.823 1.00 59.28 149 GLU A CA 1
ATOM 1179 C C . GLU A 1 149 ? -36.252 3.377 44.078 1.00 59.28 149 GLU A C 1
ATOM 1181 O O . GLU A 1 149 ? -36.928 3.399 45.115 1.00 59.28 149 GLU A O 1
ATOM 1186 N N . PRO A 1 150 ? -35.083 2.706 44.038 1.00 51.12 150 PRO A N 1
ATOM 1187 C CA . PRO A 1 150 ? -34.455 2.207 45.254 1.00 51.12 150 PRO A CA 1
ATOM 1188 C C . PRO A 1 150 ? -34.111 3.408 46.136 1.00 51.12 150 PRO A C 1
ATOM 1190 O O . PRO A 1 150 ? -33.429 4.329 45.696 1.00 51.12 150 PRO A O 1
ATOM 1193 N N . GLN A 1 151 ? -34.607 3.411 47.375 1.00 43.06 151 GLN A N 1
ATOM 1194 C CA . GLN A 1 151 ? -34.355 4.491 48.321 1.00 43.06 151 GLN A CA 1
ATOM 1195 C C . GLN A 1 151 ? -32.843 4.678 48.491 1.00 43.06 151 GLN A C 1
ATOM 1197 O O . GLN A 1 151 ? -32.163 3.811 49.041 1.00 43.06 151 GLN A O 1
ATOM 1202 N N . TYR A 1 152 ? -32.330 5.794 47.973 1.00 49.34 152 TYR A N 1
ATOM 1203 C CA . TYR A 1 152 ? -30.961 6.247 48.164 1.00 49.34 152 TYR A CA 1
ATOM 1204 C C . TYR A 1 152 ? -30.678 6.284 49.668 1.00 49.34 152 TYR A C 1
ATOM 1206 O O . TYR A 1 152 ? -31.291 7.058 50.406 1.00 49.34 152 TYR A O 1
ATOM 1214 N N . VAL A 1 153 ? -29.802 5.394 50.137 1.00 52.88 153 VAL A N 1
ATOM 1215 C CA . VAL A 1 153 ? -29.309 5.440 51.512 1.00 52.88 153 VAL A CA 1
ATOM 1216 C C . VAL A 1 153 ? -28.510 6.732 51.623 1.00 52.88 153 VAL A C 1
ATOM 1218 O O . VAL A 1 153 ? -27.507 6.899 50.941 1.00 52.88 153 VAL A O 1
ATOM 1221 N N . ASP A 1 154 ? -29.012 7.655 52.437 1.00 50.84 154 ASP A N 1
ATOM 1222 C CA . ASP A 1 154 ? -28.457 8.986 52.652 1.00 50.84 154 ASP A CA 1
ATOM 1223 C C . ASP A 1 154 ? -26.963 8.929 53.033 1.00 50.84 154 ASP A C 1
ATOM 1225 O O . ASP A 1 154 ? -26.582 8.675 54.180 1.00 50.84 154 ASP A O 1
ATOM 1229 N N . GLU A 1 155 ? -26.112 9.177 52.036 1.00 54.59 155 GLU A N 1
ATOM 1230 C CA . GLU A 1 155 ? -24.651 9.235 52.130 1.00 54.59 155 GLU A CA 1
ATOM 1231 C C . GLU A 1 155 ? -24.153 10.373 53.048 1.00 54.59 155 GLU A C 1
ATOM 1233 O O . GLU A 1 155 ? -22.975 10.424 53.412 1.00 54.59 155 GLU A O 1
ATOM 1238 N N . SER A 1 156 ? -25.046 11.259 53.519 1.00 57.78 156 SER A N 1
ATOM 1239 C CA . SER A 1 156 ? -24.700 12.330 54.462 1.00 57.78 156 SER A CA 1
ATOM 1240 C C . SER A 1 156 ? -24.148 11.820 55.800 1.00 57.78 156 SER A C 1
ATOM 1242 O O . SER A 1 156 ? -23.427 12.553 56.482 1.00 57.78 156 SER A O 1
ATOM 1244 N N . ARG A 1 157 ? -24.406 10.552 56.159 1.00 57.94 157 ARG A N 1
ATOM 1245 C CA . ARG A 1 157 ? -23.904 9.939 57.399 1.00 57.94 157 ARG A CA 1
ATOM 1246 C C . ARG A 1 157 ? -22.434 9.492 57.319 1.00 57.94 157 ARG A C 1
ATOM 1248 O O . ARG A 1 157 ? -21.831 9.272 58.365 1.00 57.94 157 ARG A O 1
ATOM 1255 N N . PHE A 1 158 ? -21.837 9.384 56.127 1.00 57.81 158 PHE A N 1
ATOM 1256 C CA . PHE A 1 158 ? -20.470 8.862 55.954 1.00 57.81 158 PHE A CA 1
ATOM 1257 C C . PHE A 1 158 ? -19.403 9.942 55.715 1.00 57.81 158 PHE A C 1
ATOM 1259 O O . PHE A 1 158 ? -18.293 9.623 55.302 1.00 57.81 158 PHE A O 1
ATOM 1266 N N . ARG A 1 159 ? -19.684 11.229 55.966 1.00 58.75 159 ARG A N 1
ATOM 1267 C CA . ARG A 1 159 ? -18.675 12.286 55.790 1.00 58.75 159 ARG A CA 1
ATOM 1268 C C . ARG A 1 159 ? -17.601 12.182 56.889 1.00 58.75 159 ARG A C 1
ATOM 1270 O O . ARG A 1 159 ? -17.920 12.465 58.045 1.00 58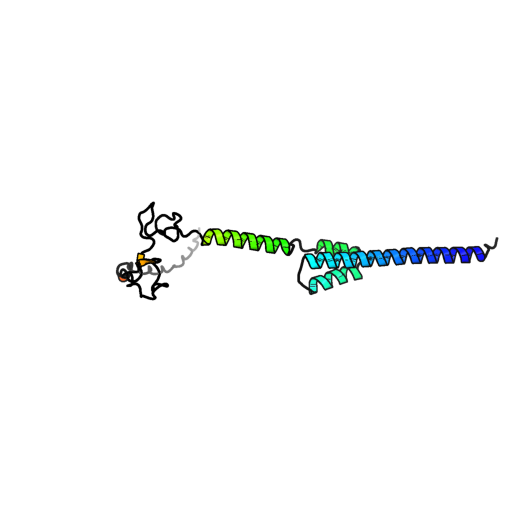.75 159 ARG A O 1
ATOM 1277 N N . PRO A 1 160 ? -16.340 11.813 56.581 1.00 59.88 160 PRO A N 1
ATOM 1278 C CA . PRO A 1 160 ? -15.274 11.845 57.573 1.00 59.88 160 PRO A CA 1
ATOM 1279 C C . PRO A 1 160 ? -14.991 13.306 57.929 1.00 59.88 160 PRO A C 1
ATOM 1281 O O . PRO A 1 160 ? -14.995 14.177 57.055 1.00 59.88 160 PRO A O 1
ATOM 1284 N N . ALA A 1 161 ? -14.757 13.582 59.211 1.00 63.34 161 ALA A N 1
ATOM 1285 C CA . ALA A 1 161 ? -14.327 14.897 59.663 1.00 63.34 161 ALA A CA 1
ATOM 1286 C C . ALA A 1 161 ? -13.039 15.289 58.921 1.00 63.34 161 ALA A C 1
ATOM 1288 O O . ALA A 1 161 ? -12.038 14.577 58.985 1.00 63.34 161 ALA A O 1
ATOM 1289 N N . VAL A 1 162 ? -13.082 16.405 58.193 1.00 64.38 162 VAL A N 1
ATOM 1290 C CA . VAL A 1 162 ? -11.913 16.977 57.520 1.00 64.38 162 VAL A CA 1
ATOM 1291 C C . VAL A 1 162 ? -10.871 17.293 58.593 1.00 64.38 162 VAL A C 1
ATOM 1293 O O . VAL A 1 162 ? -11.065 18.194 59.407 1.00 64.38 162 VAL A O 1
ATOM 1296 N N . ILE A 1 163 ? -9.778 16.530 58.616 1.00 65.50 163 ILE A N 1
ATOM 1297 C CA . ILE A 1 163 ? -8.606 16.838 59.435 1.00 65.50 163 ILE A CA 1
ATOM 1298 C C . ILE A 1 163 ? -7.965 18.080 58.812 1.00 65.50 163 ILE A C 1
ATOM 1300 O O . ILE A 1 163 ? -7.536 18.051 57.658 1.00 65.50 163 ILE A O 1
ATOM 1304 N N . ALA A 1 164 ? -7.954 19.186 59.556 1.00 65.81 164 ALA A N 1
ATOM 1305 C CA . ALA A 1 164 ? -7.302 20.417 59.133 1.00 65.81 164 ALA A CA 1
ATOM 1306 C C . ALA A 1 164 ? -5.802 20.165 58.871 1.00 65.81 164 ALA A C 1
ATOM 1308 O O . ALA A 1 164 ? -5.168 19.434 59.639 1.00 65.81 164 ALA A O 1
ATOM 1309 N N . PRO A 1 165 ? -5.216 20.747 57.809 1.00 67.75 165 PRO A N 1
ATOM 1310 C CA . PRO A 1 165 ? -3.795 20.590 57.533 1.00 67.75 165 PRO A CA 1
ATOM 1311 C C . PRO A 1 165 ? -2.951 21.210 58.665 1.00 67.75 165 PRO A C 1
ATOM 1313 O O . PRO A 1 165 ? -3.309 22.277 59.175 1.00 67.75 165 PRO A O 1
ATOM 1316 N N . PRO A 1 166 ? -1.842 20.567 59.077 1.00 68.44 166 PRO A N 1
ATOM 1317 C CA . PRO A 1 166 ? -0.964 21.099 60.113 1.00 68.44 166 PRO A CA 1
ATOM 1318 C C . PRO A 1 166 ? -0.257 22.384 59.637 1.00 68.44 166 PRO A C 1
ATOM 1320 O O . PRO A 1 166 ? 0.044 22.511 58.446 1.00 68.44 166 PRO A O 1
ATOM 1323 N N . PRO A 1 167 ? 0.020 23.344 60.541 1.00 61.91 167 PRO A N 1
ATOM 1324 C CA . PRO A 1 167 ? 0.658 24.606 60.181 1.00 61.91 167 PRO A CA 1
ATOM 1325 C C . PRO A 1 167 ? 2.094 24.386 59.688 1.00 61.91 167 PRO A C 1
ATOM 1327 O O . PRO A 1 167 ? 2.858 23.619 60.274 1.00 61.91 167 PRO A O 1
ATOM 1330 N N . ALA A 1 168 ? 2.444 25.075 58.601 1.00 54.78 168 ALA A N 1
ATOM 1331 C CA . ALA A 1 168 ? 3.752 25.023 57.961 1.00 54.78 168 ALA A CA 1
ATOM 1332 C C . ALA A 1 168 ? 4.869 25.493 58.908 1.00 54.78 168 ALA A C 1
ATOM 1334 O O . ALA A 1 168 ? 4.814 26.593 59.457 1.00 54.78 168 ALA A O 1
ATOM 1335 N N . THR A 1 169 ? 5.895 24.660 59.072 1.00 49.50 169 THR A N 1
ATOM 1336 C CA . THR A 1 169 ? 7.099 24.948 59.854 1.00 49.50 169 THR A CA 1
ATOM 1337 C C . THR A 1 169 ? 8.024 25.887 59.078 1.00 49.50 169 THR A C 1
ATOM 1339 O O . THR A 1 169 ? 8.509 25.550 57.999 1.00 49.50 169 THR A O 1
ATOM 1342 N N . THR A 1 170 ? 8.283 27.067 59.635 1.00 48.47 170 THR A N 1
ATOM 1343 C CA . THR A 1 170 ? 9.267 28.039 59.148 1.00 48.47 170 THR A CA 1
ATOM 1344 C C . THR A 1 170 ? 10.681 27.497 59.371 1.00 48.47 170 THR A C 1
ATOM 1346 O O . THR A 1 170 ? 11.068 27.211 60.501 1.00 48.47 170 THR A O 1
ATOM 1349 N N . THR A 1 171 ? 11.467 27.346 58.306 1.00 52.41 171 THR A N 1
ATOM 1350 C CA . THR A 1 171 ? 12.897 27.015 58.385 1.00 52.41 171 THR A CA 1
ATOM 1351 C C . THR A 1 171 ? 13.715 28.269 58.702 1.00 52.41 171 THR A C 1
ATOM 1353 O O . THR A 1 171 ? 13.820 29.161 57.860 1.00 52.41 171 THR A O 1
ATOM 1356 N N . GLU A 1 172 ? 14.305 28.334 59.898 1.00 54.91 172 GLU A N 1
ATOM 1357 C CA . GLU A 1 172 ? 15.385 29.270 60.247 1.00 54.91 172 GLU A CA 1
ATOM 1358 C C . GLU A 1 172 ? 16.720 28.828 59.605 1.00 54.91 172 GLU A C 1
ATOM 1360 O O . GLU A 1 172 ? 17.045 27.637 59.635 1.00 54.91 172 GLU A O 1
ATOM 1365 N N . PRO A 1 173 ? 17.525 29.748 59.037 1.00 55.00 173 PRO A N 1
ATOM 1366 C CA . PRO A 1 173 ? 18.847 29.430 58.507 1.00 55.00 173 PRO A CA 1
ATOM 1367 C C . PRO A 1 173 ? 19.913 29.422 59.617 1.00 55.00 173 PRO A C 1
ATOM 1369 O O . PRO A 1 173 ? 20.099 30.400 60.339 1.00 55.00 173 PRO A O 1
ATOM 1372 N N . VAL A 1 174 ? 20.652 28.314 59.719 1.00 59.75 174 VAL A N 1
ATOM 1373 C CA . VAL A 1 174 ? 21.783 28.131 60.642 1.00 59.75 174 VAL A CA 1
ATOM 1374 C C . VAL A 1 174 ? 22.991 28.951 60.171 1.00 59.75 174 VAL A C 1
ATOM 1376 O O . VAL A 1 174 ? 23.528 28.719 59.088 1.00 59.75 174 VAL A O 1
ATOM 1379 N N . ALA A 1 175 ? 23.428 29.899 61.003 1.00 52.16 175 ALA A N 1
ATOM 1380 C CA . ALA A 1 175 ? 24.647 30.682 60.817 1.00 52.16 175 ALA A CA 1
ATOM 1381 C C . ALA A 1 175 ? 25.906 29.866 61.174 1.00 52.16 175 ALA A C 1
ATOM 1383 O O . ALA A 1 175 ? 25.957 29.182 62.197 1.00 52.16 175 ALA A O 1
ATOM 1384 N N . ALA A 1 176 ? 26.928 29.960 60.321 1.00 52.81 176 ALA A N 1
ATOM 1385 C CA . ALA A 1 176 ? 28.229 29.314 60.478 1.00 52.81 176 ALA A CA 1
ATOM 1386 C C . ALA A 1 176 ? 29.076 29.965 61.596 1.00 52.81 176 ALA A C 1
ATOM 1388 O O . ALA A 1 176 ? 29.077 31.194 61.714 1.00 52.81 176 ALA A O 1
ATOM 1389 N N . PRO A 1 177 ? 29.834 29.190 62.397 1.00 62.66 177 PRO A N 1
ATOM 1390 C CA . PRO A 1 177 ? 30.689 29.749 63.438 1.00 62.66 177 PRO A CA 1
ATOM 1391 C C . PRO A 1 177 ? 32.019 30.283 62.886 1.00 62.66 177 PRO A C 1
ATOM 1393 O O . PRO A 1 177 ? 32.685 29.652 62.064 1.00 62.66 177 PRO A O 1
ATOM 1396 N N . ALA A 1 178 ? 32.406 31.453 63.397 1.00 53.09 178 ALA A N 1
ATOM 1397 C CA . ALA A 1 178 ? 33.680 32.111 63.155 1.00 53.09 178 ALA A CA 1
ATOM 1398 C C . ALA A 1 178 ? 34.847 31.382 63.849 1.00 53.09 178 ALA A C 1
ATOM 1400 O O . ALA A 1 178 ? 34.755 30.950 64.998 1.00 53.09 178 ALA A O 1
ATOM 1401 N N . THR A 1 179 ? 35.959 31.288 63.128 1.00 46.88 179 THR A N 1
ATOM 1402 C CA . THR A 1 179 ? 37.270 30.779 63.546 1.00 46.88 179 THR A CA 1
ATOM 1403 C C . THR A 1 179 ? 37.904 31.629 64.650 1.00 46.88 179 THR A C 1
ATOM 1405 O O . THR A 1 179 ? 37.929 32.854 64.526 1.00 46.88 179 THR A O 1
ATOM 1408 N N . LEU A 1 180 ? 38.492 30.990 65.672 1.00 62.56 180 LEU A N 1
ATOM 1409 C CA . LEU A 1 180 ? 39.298 31.657 66.699 1.00 62.56 180 LEU A CA 1
ATOM 1410 C C . LEU A 1 180 ? 40.673 30.987 66.865 1.00 62.56 180 LEU A C 1
ATOM 1412 O O . LEU A 1 180 ? 40.803 29.782 67.056 1.00 62.56 180 LEU A O 1
ATOM 1416 N N . THR A 1 181 ? 41.664 31.856 66.739 1.00 49.12 181 THR A N 1
ATOM 1417 C CA . THR A 1 181 ? 43.121 31.799 66.853 1.00 49.12 181 THR A CA 1
ATOM 1418 C C . THR A 1 181 ? 43.698 30.913 67.966 1.00 49.12 181 THR A C 1
ATOM 1420 O O . THR A 1 181 ? 43.341 31.076 69.134 1.00 49.12 181 THR A O 1
ATOM 1423 N N . LYS A 1 182 ? 44.715 30.110 67.624 1.00 38.41 182 LYS A N 1
ATOM 1424 C CA . LYS A 1 182 ? 45.995 30.046 68.350 1.00 38.41 182 LYS A CA 1
ATOM 1425 C C . LYS A 1 182 ? 47.117 29.611 67.413 1.00 38.41 182 LYS A C 1
ATOM 1427 O O . LYS A 1 182 ? 46.847 28.733 66.567 1.00 38.41 182 LYS A O 1
#

pLDDT: mean 78.25, std 13.9, range [38.41, 97.94]